Protein AF-A0A2N5V8A1-F1 (afdb_monomer_lite)

Structure (mmCIF, N/CA/C/O backbone):
data_AF-A0A2N5V8A1-F1
#
_entry.id   AF-A0A2N5V8A1-F1
#
loop_
_atom_site.group_PDB
_atom_site.id
_atom_site.type_symbol
_atom_site.label_atom_id
_atom_site.label_alt_id
_atom_site.label_comp_id
_atom_site.label_asym_id
_atom_site.label_entity_id
_atom_site.label_seq_id
_atom_site.pdbx_PDB_ins_code
_atom_site.Cartn_x
_atom_site.Cartn_y
_atom_site.Cartn_z
_atom_site.occupancy
_atom_site.B_iso_or_equiv
_atom_site.auth_seq_id
_atom_site.auth_comp_id
_atom_site.auth_asym_id
_atom_site.auth_atom_id
_atom_site.pdbx_PDB_model_num
ATOM 1 N N . MET A 1 1 ? -24.717 17.009 18.790 1.00 31.89 1 MET A N 1
ATOM 2 C CA . MET A 1 1 ? -24.182 15.742 18.245 1.00 31.89 1 MET A CA 1
ATOM 3 C C . MET A 1 1 ? -24.321 15.805 16.737 1.00 31.89 1 MET A C 1
ATOM 5 O O . MET A 1 1 ? -25.441 15.761 16.254 1.00 31.89 1 MET A O 1
ATOM 9 N N . VAL A 1 2 ? -23.224 16.014 16.009 1.00 33.75 2 VAL A N 1
ATOM 10 C CA . VAL A 1 2 ? -23.243 16.009 14.539 1.00 33.75 2 VAL A CA 1
ATOM 11 C C . VAL A 1 2 ? -22.973 14.576 14.100 1.00 33.75 2 VAL A C 1
ATOM 13 O O . VAL A 1 2 ? -21.912 14.030 14.394 1.00 33.75 2 VAL A O 1
ATOM 16 N N . GLN A 1 3 ? -23.968 13.950 13.477 1.00 38.53 3 GLN A N 1
ATOM 17 C CA . GLN A 1 3 ? -23.798 12.688 12.768 1.00 38.53 3 GLN A CA 1
ATOM 18 C C . GLN A 1 3 ? -22.870 12.963 11.580 1.00 38.53 3 GLN A C 1
ATOM 20 O O . GLN A 1 3 ? -23.255 13.681 10.660 1.00 38.53 3 GLN A O 1
ATOM 25 N N . SER A 1 4 ? -21.630 12.469 11.622 1.00 44.25 4 SER A N 1
ATOM 26 C CA . SER A 1 4 ? -20.744 12.544 10.459 1.00 44.25 4 SER A CA 1
ATOM 27 C C . SER A 1 4 ? -21.313 11.656 9.362 1.00 44.25 4 SER A C 1
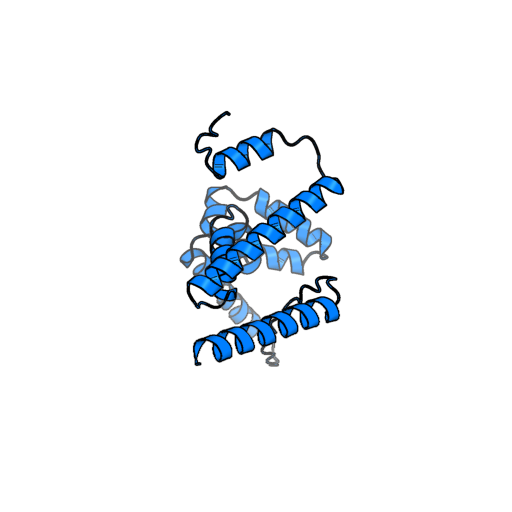ATOM 29 O O . SER A 1 4 ? -21.260 10.433 9.463 1.00 44.25 4 SER A O 1
ATOM 31 N N . GLN A 1 5 ? -21.868 12.306 8.343 1.00 51.78 5 GLN A N 1
ATOM 32 C CA . GLN A 1 5 ? -22.198 11.721 7.051 1.00 51.78 5 GLN A CA 1
ATOM 33 C C . GLN A 1 5 ? -21.007 10.960 6.459 1.00 51.78 5 GLN A C 1
ATOM 35 O O . GLN A 1 5 ? -19.846 11.307 6.689 1.00 51.78 5 GLN A O 1
ATOM 40 N N . ASP A 1 6 ? -21.352 9.932 5.689 1.00 64.75 6 ASP A N 1
ATOM 41 C CA . ASP A 1 6 ? -20.516 8.986 4.956 1.00 64.75 6 ASP A CA 1
ATOM 42 C C . ASP A 1 6 ? -19.526 9.651 3.978 1.00 64.75 6 ASP A C 1
ATOM 44 O O . ASP A 1 6 ? -19.660 9.542 2.761 1.00 64.75 6 ASP A O 1
ATOM 48 N N . ILE A 1 7 ? -18.504 10.345 4.485 1.00 78.19 7 ILE A N 1
ATOM 49 C CA . ILE A 1 7 ? -17.386 10.797 3.649 1.00 78.19 7 ILE A CA 1
ATOM 50 C C . ILE A 1 7 ? -16.585 9.558 3.248 1.00 78.19 7 ILE A C 1
ATOM 52 O O . ILE A 1 7 ? -16.100 8.801 4.098 1.00 78.19 7 ILE A O 1
ATOM 56 N N . SER A 1 8 ? -16.427 9.348 1.944 1.00 85.06 8 SER A N 1
ATOM 57 C CA . SER A 1 8 ? -15.689 8.199 1.432 1.00 85.06 8 SER A CA 1
ATOM 58 C C . SER A 1 8 ? -14.205 8.276 1.813 1.00 85.06 8 SER A C 1
ATOM 60 O O . SER A 1 8 ? -13.612 9.349 1.953 1.00 85.06 8 SER A O 1
ATOM 62 N N . LEU A 1 9 ? -13.544 7.118 1.918 1.00 76.88 9 LEU A N 1
ATOM 63 C CA . LEU A 1 9 ? -12.103 7.055 2.200 1.00 76.88 9 LEU A CA 1
ATOM 64 C C . LEU A 1 9 ? -11.270 7.853 1.169 1.00 76.88 9 LEU A C 1
ATOM 66 O O . LEU A 1 9 ? -10.217 8.396 1.501 1.00 76.88 9 LEU A O 1
ATOM 70 N N . ALA A 1 10 ? -11.742 7.931 -0.079 1.00 73.31 10 ALA A N 1
ATOM 71 C CA . ALA A 1 10 ? -11.090 8.678 -1.152 1.00 73.31 10 ALA A CA 1
ATOM 72 C C . ALA A 1 10 ? -11.202 10.202 -0.962 1.00 73.31 10 ALA A C 1
ATOM 74 O O . ALA A 1 10 ? -10.231 10.931 -1.182 1.00 73.31 10 ALA A O 1
ATOM 75 N N . GLU A 1 11 ? -12.359 10.688 -0.514 1.00 79.56 11 GLU A N 1
ATOM 76 C CA . GLU A 1 11 ? -12.563 12.102 -0.186 1.00 79.56 11 GLU A CA 1
ATOM 77 C C . GLU A 1 11 ? -11.753 12.502 1.047 1.00 79.56 11 GLU A C 1
ATOM 79 O O . GLU A 1 11 ? -11.051 13.513 1.004 1.00 79.56 11 GLU A O 1
ATOM 84 N N . LEU A 1 12 ? -11.738 11.668 2.096 1.00 82.88 12 LEU A N 1
ATOM 85 C CA . LEU A 1 12 ? -10.887 11.886 3.272 1.00 82.88 12 LEU A CA 1
ATOM 86 C C . LEU A 1 12 ? -9.407 11.989 2.887 1.00 82.88 12 LEU A C 1
ATOM 88 O O . LEU A 1 12 ? -8.711 12.891 3.350 1.00 82.88 12 LEU A O 1
ATOM 92 N N . HIS A 1 13 ? -8.930 11.107 2.004 1.00 81.12 13 HIS A N 1
ATOM 93 C CA . HIS A 1 13 ? -7.557 11.155 1.502 1.00 81.12 13 HIS A CA 1
ATOM 94 C C . HIS A 1 13 ? -7.257 12.469 0.760 1.00 81.12 13 HIS A C 1
ATOM 96 O O . HIS A 1 13 ? -6.203 13.079 0.961 1.00 81.12 13 HIS A O 1
ATOM 102 N N . THR A 1 14 ? -8.182 12.919 -0.091 1.00 80.31 14 THR A N 1
ATOM 103 C CA . THR A 1 14 ? -8.028 14.149 -0.883 1.00 80.31 14 THR A CA 1
ATOM 104 C C . THR A 1 14 ? -7.999 15.383 0.018 1.00 80.31 14 THR A C 1
ATOM 106 O O . THR A 1 14 ? -7.093 16.208 -0.095 1.00 80.31 14 THR A O 1
ATOM 109 N N . ILE A 1 15 ? -8.931 15.475 0.972 1.00 86.94 15 ILE A N 1
ATOM 110 C CA . ILE A 1 15 ? -8.989 16.565 1.953 1.00 86.94 15 ILE A CA 1
ATOM 111 C C . ILE A 1 15 ? -7.714 16.582 2.800 1.00 86.94 15 ILE A C 1
ATOM 113 O O . ILE A 1 15 ? -7.083 17.630 2.927 1.00 86.94 15 ILE A O 1
ATOM 117 N N . ALA A 1 16 ? -7.288 15.434 3.336 1.00 82.88 16 ALA A N 1
ATOM 118 C CA . ALA A 1 16 ? -6.083 15.340 4.160 1.00 82.88 16 ALA A CA 1
ATOM 119 C C . ALA A 1 16 ? -4.822 15.783 3.401 1.00 82.88 16 ALA A C 1
ATOM 121 O O . ALA A 1 16 ? -3.996 16.508 3.950 1.00 82.88 16 ALA A O 1
ATOM 122 N N . THR A 1 17 ? -4.695 15.404 2.126 1.00 81.69 17 THR A N 1
ATOM 123 C CA . THR A 1 17 ? -3.550 15.793 1.288 1.00 81.69 17 THR A CA 1
ATOM 124 C C . THR A 1 17 ? -3.539 17.298 1.024 1.00 81.69 17 THR A C 1
ATOM 126 O O . THR A 1 17 ? -2.507 17.943 1.189 1.00 81.69 17 THR A O 1
ATOM 129 N N . ASN A 1 18 ? -4.690 17.873 0.672 1.00 84.19 18 ASN A N 1
ATOM 130 C CA . ASN A 1 18 ? -4.803 19.296 0.339 1.00 84.19 18 ASN A CA 1
ATOM 131 C C . ASN A 1 18 ? -4.688 20.212 1.569 1.00 84.19 18 ASN A C 1
ATOM 133 O O . ASN A 1 18 ? -4.334 21.381 1.441 1.00 84.19 18 ASN A O 1
ATOM 137 N N . THR A 1 19 ? -4.984 19.695 2.763 1.00 87.69 19 THR A N 1
ATOM 138 C CA . THR A 1 19 ? -4.910 20.448 4.025 1.00 87.69 19 THR A CA 1
ATOM 139 C C . THR A 1 19 ? -3.586 20.261 4.770 1.00 87.69 19 THR A C 1
ATOM 141 O O . THR A 1 19 ? -3.344 20.952 5.764 1.00 87.69 19 THR A O 1
ATOM 144 N N . ALA A 1 20 ? -2.712 19.360 4.311 1.00 83.31 20 ALA A N 1
ATOM 145 C CA . ALA A 1 20 ? -1.443 19.066 4.962 1.00 83.31 20 ALA A CA 1
ATOM 146 C C . ALA A 1 20 ? -0.508 20.292 4.963 1.00 83.31 20 ALA A C 1
ATOM 148 O O . ALA A 1 20 ? -0.060 20.761 3.922 1.00 83.31 20 ALA A O 1
ATOM 149 N N . LYS A 1 21 ? -0.175 20.794 6.160 1.00 84.94 21 LYS A N 1
ATOM 150 C CA . LYS A 1 21 ? 0.740 21.942 6.359 1.00 84.94 21 LYS A CA 1
ATOM 151 C C . LYS A 1 21 ? 2.134 21.547 6.855 1.00 84.94 21 LYS A C 1
ATOM 153 O O . LYS A 1 21 ? 3.034 22.378 6.885 1.00 84.94 21 LYS A O 1
ATOM 158 N N . ARG A 1 22 ? 2.310 20.304 7.312 1.00 79.00 22 ARG A N 1
ATOM 159 C CA . ARG A 1 22 ? 3.554 19.802 7.919 1.00 79.00 22 ARG A CA 1
ATOM 160 C C . ARG A 1 22 ? 4.132 18.681 7.062 1.00 79.00 22 ARG A C 1
ATOM 162 O O . ARG A 1 22 ? 3.388 17.827 6.596 1.00 79.00 22 ARG A O 1
ATOM 169 N N . LEU A 1 23 ? 5.457 18.661 6.920 1.00 78.69 23 LEU A N 1
ATOM 170 C CA . LEU A 1 23 ? 6.184 17.603 6.203 1.00 78.69 23 LEU A CA 1
ATOM 171 C C . LEU A 1 23 ? 6.482 16.377 7.080 1.00 78.69 23 LEU A C 1
ATOM 173 O O . LEU A 1 23 ? 6.883 15.335 6.568 1.00 78.69 23 LEU A O 1
ATOM 177 N N . CYS A 1 24 ? 6.313 16.488 8.401 1.00 81.44 24 CYS A N 1
ATOM 178 C CA . CYS A 1 24 ? 6.601 15.414 9.343 1.00 81.44 24 CYS A CA 1
ATOM 179 C C . CYS A 1 24 ? 5.588 15.353 10.495 1.00 81.44 24 CYS A C 1
ATOM 181 O O . CYS A 1 24 ? 4.944 16.343 10.852 1.00 81.44 24 CYS A O 1
ATOM 183 N N . MET A 1 25 ? 5.463 14.161 11.081 1.00 91.50 25 MET A N 1
ATOM 184 C CA . MET A 1 25 ? 4.631 13.909 12.259 1.00 91.50 25 MET A CA 1
ATOM 185 C C . MET A 1 25 ? 5.379 14.289 13.540 1.00 91.50 25 MET A C 1
ATOM 187 O O . MET A 1 25 ? 6.550 13.928 13.706 1.00 91.50 25 MET A O 1
ATOM 191 N N . THR A 1 26 ? 4.686 14.954 14.467 1.00 92.25 26 THR A N 1
ATOM 192 C CA . THR A 1 26 ? 5.180 15.158 15.838 1.00 92.25 26 THR A CA 1
ATOM 193 C C . THR A 1 26 ? 5.148 13.847 16.625 1.00 92.25 26 THR A C 1
ATOM 195 O O . THR A 1 26 ? 4.585 12.851 16.167 1.00 92.25 26 THR A O 1
ATOM 198 N N . LYS A 1 27 ? 5.759 13.830 17.815 1.00 93.62 27 LYS A N 1
ATOM 199 C CA . LYS A 1 27 ? 5.728 12.664 18.706 1.00 93.62 27 LYS A CA 1
ATOM 200 C C . LYS A 1 27 ? 4.288 12.248 19.031 1.00 93.62 27 LYS A C 1
ATOM 202 O O . LYS A 1 27 ? 3.926 11.113 18.752 1.00 93.62 27 LYS A O 1
ATOM 207 N N . ASP A 1 28 ? 3.458 13.192 19.461 1.00 93.88 28 ASP A N 1
ATOM 208 C CA . ASP A 1 28 ? 2.055 12.933 19.814 1.00 93.88 28 ASP A CA 1
ATOM 209 C C . ASP A 1 28 ? 1.243 12.402 18.621 1.00 93.88 28 ASP A C 1
ATOM 211 O O . ASP A 1 28 ? 0.413 11.510 18.765 1.00 93.88 28 ASP A O 1
ATOM 215 N N . MET A 1 29 ? 1.522 12.889 17.402 1.00 92.56 29 MET A N 1
ATOM 216 C CA . MET A 1 29 ? 0.891 12.364 16.183 1.00 92.56 29 MET A CA 1
ATOM 217 C C . MET A 1 29 ? 1.276 10.905 15.919 1.00 92.56 29 MET A C 1
ATOM 219 O O . MET A 1 29 ? 0.452 10.136 15.426 1.00 92.56 29 MET A O 1
ATOM 223 N N . LYS A 1 30 ? 2.527 10.522 16.207 1.00 92.75 30 LYS A N 1
ATOM 224 C CA . LYS A 1 30 ? 2.989 9.134 16.065 1.00 92.75 30 LYS A CA 1
ATOM 225 C C . LYS A 1 30 ? 2.351 8.237 17.119 1.00 92.75 30 LYS A C 1
ATOM 227 O O . LYS A 1 30 ? 1.870 7.174 16.765 1.00 92.75 30 LYS A O 1
ATOM 232 N N . GLU A 1 31 ? 2.271 8.696 18.364 1.00 95.31 31 GLU A N 1
ATOM 233 C CA . GLU A 1 31 ? 1.595 7.959 19.439 1.00 95.31 31 GLU A CA 1
ATOM 234 C C . GLU A 1 31 ? 0.107 7.745 19.121 1.00 95.31 31 GLU A C 1
ATOM 236 O O . GLU A 1 31 ? -0.396 6.629 19.246 1.00 95.31 31 GLU A O 1
ATOM 241 N N . GLY A 1 32 ? -0.577 8.768 18.596 1.00 94.19 32 GLY A N 1
ATOM 242 C CA . GLY A 1 32 ? -1.953 8.627 18.114 1.00 94.19 32 GLY A CA 1
ATOM 243 C C . GLY A 1 32 ? -2.087 7.630 16.955 1.00 94.19 32 GLY A C 1
ATOM 244 O O . GLY A 1 32 ? -3.045 6.858 16.906 1.00 94.19 32 GLY A O 1
ATOM 245 N N . LEU A 1 33 ? -1.117 7.592 16.034 1.00 93.19 33 LEU A N 1
ATOM 246 C CA . LEU A 1 33 ? -1.086 6.593 14.961 1.00 93.19 33 LEU A CA 1
ATOM 247 C C . LEU A 1 33 ? -0.853 5.173 15.501 1.00 93.19 33 LEU A C 1
ATOM 249 O O . LEU A 1 33 ? -1.509 4.236 15.042 1.00 93.19 33 LEU A O 1
ATOM 253 N N . ASP A 1 34 ? 0.039 5.011 16.475 1.00 94.19 34 ASP A N 1
ATOM 254 C CA . ASP A 1 34 ? 0.318 3.723 17.110 1.00 94.19 34 ASP A CA 1
ATOM 255 C C . ASP A 1 34 ? -0.922 3.190 17.844 1.00 94.19 34 ASP A C 1
ATOM 257 O O . ASP A 1 34 ? -1.246 2.004 17.732 1.00 94.19 34 ASP A O 1
ATOM 261 N N . GLU A 1 35 ? -1.682 4.059 18.518 1.00 95.88 35 GLU A N 1
ATOM 262 C CA . GLU A 1 35 ? -2.949 3.685 19.155 1.00 95.88 35 GLU A CA 1
ATOM 263 C C . GLU A 1 35 ? -4.000 3.237 18.124 1.00 95.88 35 GLU A C 1
ATOM 265 O O . GLU A 1 35 ? -4.675 2.217 18.312 1.00 95.88 35 GLU A O 1
ATOM 270 N N . LEU A 1 36 ? -4.127 3.959 17.004 1.00 95.25 36 LEU A N 1
ATOM 271 C CA . LEU A 1 36 ? -5.014 3.567 15.904 1.00 95.25 36 LEU A CA 1
ATOM 272 C C . LEU A 1 36 ? -4.620 2.204 15.327 1.00 95.25 36 LEU A C 1
ATOM 274 O O . LEU A 1 36 ? -5.485 1.353 15.095 1.00 95.25 36 LEU A O 1
ATOM 278 N N . TYR A 1 37 ? -3.322 1.972 15.135 1.00 93.50 37 TYR A N 1
ATOM 279 C CA . TYR A 1 37 ? -2.812 0.701 14.637 1.00 93.50 37 TYR A CA 1
ATOM 280 C C . TYR A 1 37 ? -3.068 -0.443 15.627 1.00 93.50 37 TYR A C 1
ATOM 282 O O . TYR A 1 37 ? -3.522 -1.515 15.221 1.00 93.50 37 TYR A O 1
ATOM 290 N N . TYR A 1 38 ? -2.879 -0.206 16.926 1.00 94.88 38 TYR A N 1
ATOM 291 C CA . TYR A 1 38 ? -3.206 -1.170 17.974 1.00 94.88 38 TYR A CA 1
ATOM 292 C C . TYR A 1 38 ? -4.697 -1.542 17.968 1.00 94.88 38 TYR A C 1
ATOM 294 O O . TYR A 1 38 ? -5.039 -2.727 17.981 1.00 94.88 38 TYR A O 1
ATOM 302 N N . LYS A 1 39 ? -5.601 -0.555 17.877 1.00 96.12 39 LYS A N 1
ATOM 303 C CA . LYS A 1 39 ? -7.055 -0.797 17.784 1.00 96.12 39 LYS A CA 1
ATOM 304 C C . LYS A 1 39 ? -7.414 -1.609 16.542 1.00 96.12 39 LYS A C 1
ATOM 306 O O . LYS A 1 39 ? -8.194 -2.558 16.637 1.00 96.12 39 LYS A O 1
ATOM 311 N N . PHE A 1 40 ? -6.818 -1.284 15.395 1.00 92.62 40 PHE A N 1
ATOM 312 C CA . PHE A 1 40 ? -6.985 -2.057 14.166 1.00 92.62 40 PHE A CA 1
ATOM 313 C C . PHE A 1 40 ? -6.542 -3.516 14.350 1.00 92.62 40 PHE A C 1
ATOM 315 O O . PHE A 1 40 ? -7.303 -4.431 14.034 1.00 92.62 40 PHE A O 1
ATOM 322 N N . GLN A 1 41 ? -5.353 -3.746 14.917 1.00 93.38 41 GLN A N 1
ATOM 323 C CA . GLN A 1 41 ? -4.861 -5.096 15.193 1.00 93.38 41 GLN A CA 1
ATOM 324 C C . GLN A 1 41 ? -5.773 -5.843 16.169 1.00 93.38 41 GLN A C 1
ATOM 326 O O . GLN A 1 41 ? -6.097 -7.002 15.917 1.00 93.38 41 GLN A O 1
ATOM 331 N N . SER A 1 42 ? -6.228 -5.198 17.243 1.00 95.38 42 SER A N 1
ATOM 332 C CA . SER A 1 42 ? -7.158 -5.795 18.207 1.00 95.38 42 SER A CA 1
ATOM 333 C C . SER A 1 42 ? -8.455 -6.244 17.527 1.00 95.38 42 SER A C 1
ATOM 335 O O . SER A 1 42 ? -8.877 -7.389 17.688 1.00 95.38 42 SER A O 1
ATOM 337 N N . ASN A 1 43 ? -9.048 -5.385 16.694 1.00 96.19 43 ASN A N 1
ATOM 338 C CA . ASN A 1 43 ? -10.272 -5.706 15.961 1.00 96.19 43 ASN A CA 1
ATOM 339 C C . ASN A 1 43 ? -10.065 -6.833 14.942 1.00 96.19 43 ASN A C 1
ATOM 341 O O . ASN A 1 43 ? -10.919 -7.711 14.826 1.00 96.19 43 ASN A O 1
ATOM 345 N N . LEU A 1 44 ? -8.918 -6.862 14.258 1.00 95.12 44 LEU A N 1
ATOM 346 C CA . LEU A 1 44 ? -8.558 -7.951 13.351 1.00 95.12 44 LEU A CA 1
ATOM 347 C C . LEU A 1 44 ? -8.468 -9.292 14.095 1.00 95.12 44 LEU A C 1
ATOM 349 O O . LEU A 1 44 ? -9.005 -10.285 13.613 1.00 95.12 44 LEU A O 1
ATOM 353 N N . HIS A 1 45 ? -7.848 -9.332 15.279 1.00 94.75 45 HIS A N 1
ATOM 354 C CA . HIS A 1 45 ? -7.758 -10.564 16.071 1.00 94.75 45 HIS A CA 1
ATOM 355 C C . HIS A 1 45 ? -9.118 -10.995 16.628 1.00 94.75 45 HIS A C 1
ATOM 357 O O . HIS A 1 45 ? -9.435 -12.179 16.586 1.00 94.75 45 HIS A O 1
ATOM 363 N N . LYS A 1 46 ? -9.966 -10.056 17.071 1.00 97.00 46 LYS A N 1
ATOM 364 C CA . LYS A 1 46 ? -11.355 -10.366 17.459 1.00 97.00 46 LYS A CA 1
ATOM 365 C C . LYS A 1 46 ? -12.135 -10.990 16.300 1.00 97.00 46 LYS A C 1
ATOM 367 O O . LYS A 1 46 ? -12.860 -11.958 16.503 1.00 97.00 46 LYS A O 1
ATOM 372 N N . LEU A 1 47 ? -11.961 -10.467 15.085 1.00 96.31 47 LEU A N 1
ATOM 373 C CA . LEU A 1 47 ? -12.589 -11.011 13.881 1.00 96.31 47 LEU A CA 1
ATOM 374 C C . LEU A 1 47 ? -12.044 -12.402 13.523 1.00 96.31 47 LEU A C 1
ATOM 376 O O . LEU A 1 47 ? -12.817 -13.285 13.159 1.00 96.31 47 LEU A O 1
ATOM 380 N N . ALA A 1 48 ? -10.734 -12.609 13.661 1.00 96.06 48 ALA A N 1
ATOM 381 C CA . ALA A 1 48 ? -10.084 -13.901 13.457 1.00 96.06 48 ALA A CA 1
ATOM 382 C C . ALA A 1 48 ? -10.614 -14.967 14.430 1.00 96.06 48 ALA A C 1
ATOM 384 O O . ALA A 1 48 ? -11.005 -16.047 13.993 1.00 96.06 48 ALA A O 1
ATOM 385 N N . ILE A 1 49 ? -10.717 -14.626 15.721 1.00 94.88 49 ILE A N 1
ATOM 386 C CA . ILE A 1 49 ? -11.293 -15.488 16.765 1.00 94.88 49 ILE A CA 1
ATOM 387 C C . ILE A 1 49 ? -12.751 -15.814 16.439 1.00 94.88 49 ILE A C 1
ATOM 389 O O . ILE A 1 49 ? -13.117 -16.984 16.407 1.00 94.88 49 ILE A O 1
ATOM 393 N N . LYS A 1 50 ? -13.566 -14.794 16.132 1.00 97.38 50 LYS A N 1
ATOM 394 C CA . LYS A 1 50 ? -14.997 -14.960 15.827 1.00 97.38 50 LYS A CA 1
ATOM 395 C C . LYS A 1 50 ? -15.252 -15.947 14.685 1.00 97.38 50 LYS A C 1
ATOM 397 O O . LYS A 1 50 ? -16.250 -16.654 14.717 1.00 97.38 50 LYS A O 1
ATOM 402 N N . ASN A 1 51 ? -14.386 -15.962 13.675 1.00 96.62 51 ASN A N 1
ATOM 403 C CA . ASN A 1 51 ? -14.555 -16.807 12.494 1.00 96.62 51 ASN A CA 1
ATOM 404 C C . ASN A 1 51 ? -13.675 -18.067 12.520 1.00 96.62 51 ASN A C 1
ATOM 406 O O . ASN A 1 51 ? -13.647 -18.785 11.528 1.00 96.62 51 ASN A O 1
ATOM 410 N N . CYS A 1 52 ? -12.930 -18.321 13.603 1.00 94.31 52 CYS A N 1
ATOM 411 C CA . CYS A 1 52 ? -11.974 -19.430 13.711 1.00 94.31 52 CYS A CA 1
ATOM 412 C C . CYS A 1 52 ? -10.963 -19.499 12.544 1.00 94.31 52 CYS A C 1
ATOM 414 O O . CYS A 1 52 ? -10.540 -20.577 12.132 1.00 94.31 52 CYS A O 1
ATOM 416 N N . VAL A 1 53 ? -10.556 -18.344 12.007 1.00 95.75 53 VAL A N 1
ATOM 417 C CA . VAL A 1 53 ? -9.608 -18.236 10.885 1.00 95.75 53 VAL A CA 1
ATOM 418 C C . VAL A 1 53 ? -8.319 -17.588 11.372 1.00 95.75 53 VAL A C 1
ATOM 420 O O . VAL A 1 53 ? -8.350 -16.588 12.086 1.00 95.75 53 VAL A O 1
ATOM 423 N N . GLY A 1 54 ? -7.170 -18.117 10.946 1.00 91.06 54 GLY A N 1
ATOM 424 C CA . GLY A 1 54 ? -5.866 -17.564 11.308 1.00 91.06 54 GLY A CA 1
ATOM 425 C C . GLY A 1 54 ? -5.727 -16.075 10.933 1.00 91.06 54 GLY A C 1
ATOM 426 O O . GLY A 1 54 ? -6.046 -15.690 9.804 1.00 91.06 54 GLY A O 1
ATOM 427 N N . PRO A 1 55 ? -5.192 -15.211 11.821 1.00 92.19 55 PRO A N 1
ATOM 428 C CA . PRO A 1 55 ? -5.104 -13.766 11.577 1.00 92.19 55 PRO A CA 1
ATOM 429 C C . PRO A 1 55 ? -4.225 -13.404 10.367 1.00 92.19 55 PRO A C 1
ATOM 431 O O . PRO A 1 55 ? -4.400 -12.342 9.767 1.00 92.19 55 PRO A O 1
ATOM 434 N N . HIS A 1 56 ? -3.308 -14.291 9.968 1.00 90.44 56 HIS A N 1
ATOM 435 C CA . HIS A 1 56 ? -2.443 -14.103 8.804 1.00 90.44 56 HIS A CA 1
ATOM 436 C C . HIS A 1 56 ? -3.222 -14.029 7.478 1.00 90.44 56 HIS A C 1
ATOM 438 O O . HIS A 1 56 ? -2.792 -13.307 6.580 1.00 90.44 56 HIS A O 1
ATOM 444 N N . PHE A 1 57 ? -4.391 -14.673 7.361 1.00 91.81 57 PHE A N 1
ATOM 445 C CA . PHE A 1 57 ? -5.238 -14.569 6.165 1.00 91.81 57 PHE A CA 1
ATOM 446 C C . PHE A 1 57 ? -5.853 -13.173 6.007 1.00 91.81 57 PHE A C 1
ATOM 448 O O . PHE A 1 57 ? -5.804 -12.589 4.926 1.00 91.81 57 PHE A O 1
ATOM 455 N N . TYR A 1 58 ? -6.346 -12.577 7.097 1.00 90.62 58 TYR A N 1
ATOM 456 C CA . TYR A 1 58 ? -6.845 -11.197 7.086 1.00 90.62 58 TYR A CA 1
ATOM 457 C C . TYR A 1 58 ? -5.730 -10.202 6.761 1.00 90.62 58 TYR A C 1
ATOM 459 O O . TYR A 1 58 ? -5.924 -9.271 5.981 1.00 90.62 58 TYR A O 1
ATOM 467 N N . GLN A 1 59 ? -4.537 -10.409 7.327 1.00 88.50 59 GLN A N 1
ATOM 468 C CA . GLN A 1 59 ? -3.376 -9.568 7.034 1.00 88.50 59 GLN A CA 1
ATOM 469 C C . GLN A 1 59 ? -2.955 -9.666 5.564 1.00 88.50 59 GLN A C 1
ATOM 471 O O . GLN A 1 59 ? -2.634 -8.641 4.961 1.00 88.50 59 GLN A O 1
ATOM 476 N N . ALA A 1 60 ? -2.975 -10.869 4.980 1.00 86.56 60 ALA A N 1
ATOM 477 C CA . ALA A 1 60 ? -2.713 -11.073 3.560 1.00 86.56 60 ALA A CA 1
ATOM 478 C C . ALA A 1 60 ? -3.744 -10.334 2.698 1.00 86.56 60 ALA A C 1
ATOM 480 O O . ALA A 1 60 ? -3.353 -9.561 1.827 1.00 86.56 60 ALA A O 1
ATOM 481 N N . HIS A 1 61 ? -5.035 -10.462 3.014 1.00 85.62 61 HIS A N 1
ATOM 482 C CA . HIS A 1 61 ? -6.105 -9.769 2.297 1.00 85.62 61 HIS A CA 1
ATOM 483 C C . HIS A 1 61 ? -5.975 -8.238 2.375 1.00 85.62 61 HIS A C 1
ATOM 485 O O . HIS A 1 61 ? -6.086 -7.548 1.365 1.00 85.62 61 HIS A O 1
ATOM 491 N N . VAL A 1 62 ? -5.664 -7.680 3.550 1.00 84.62 62 VAL A N 1
ATOM 492 C CA . VAL A 1 62 ? -5.438 -6.231 3.716 1.00 84.62 62 VAL A CA 1
ATOM 493 C C . VAL A 1 62 ? -4.211 -5.766 2.923 1.00 84.62 62 VAL A C 1
ATOM 495 O O . VAL A 1 62 ? -4.244 -4.713 2.278 1.00 84.62 62 VAL A O 1
ATOM 498 N N . ARG A 1 63 ? -3.122 -6.544 2.924 1.00 73.81 63 ARG A N 1
ATOM 499 C CA . ARG A 1 63 ? -1.927 -6.259 2.110 1.00 73.81 63 ARG A CA 1
ATOM 500 C C . ARG A 1 63 ? -2.234 -6.313 0.617 1.00 73.81 63 ARG A C 1
ATOM 502 O O . ARG A 1 63 ? -1.805 -5.435 -0.122 1.00 73.81 63 ARG A O 1
ATOM 509 N N . GLU A 1 64 ? -3.002 -7.296 0.176 1.00 69.69 64 GLU A N 1
ATOM 510 C CA . GLU A 1 64 ? -3.408 -7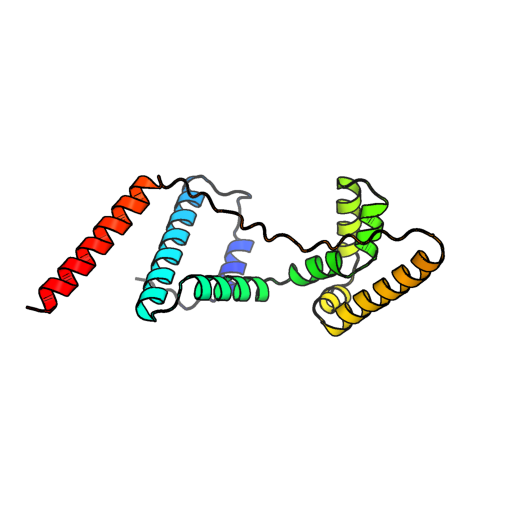.429 -1.218 1.00 69.69 64 GLU A CA 1
ATOM 511 C C . GLU A 1 64 ? -4.335 -6.285 -1.646 1.00 69.69 64 GLU A C 1
ATOM 513 O O . GLU A 1 64 ? -4.121 -5.671 -2.693 1.00 69.69 64 GLU A O 1
ATOM 518 N N . ALA A 1 65 ? -5.311 -5.922 -0.812 1.00 63.25 65 ALA A N 1
ATOM 519 C CA . ALA A 1 65 ? -6.214 -4.803 -1.059 1.00 63.25 65 ALA A CA 1
ATOM 520 C C . ALA A 1 65 ? -5.458 -3.466 -1.132 1.00 63.25 65 ALA A C 1
ATOM 522 O O . ALA A 1 65 ? -5.697 -2.664 -2.039 1.00 63.25 65 ALA A O 1
ATOM 523 N N . THR A 1 66 ? -4.500 -3.230 -0.229 1.00 60.12 66 THR A N 1
ATOM 524 C CA . THR A 1 66 ? -3.645 -2.027 -0.256 1.00 60.12 66 THR A CA 1
ATOM 525 C C . THR A 1 66 ? -2.686 -2.029 -1.447 1.00 60.12 66 THR A C 1
ATOM 527 O O . THR A 1 66 ? -2.514 -0.998 -2.099 1.00 60.12 66 THR A O 1
ATOM 530 N N . GLN A 1 67 ? -2.126 -3.183 -1.813 1.00 56.16 67 GLN A N 1
ATOM 531 C CA . GLN A 1 67 ? -1.304 -3.333 -3.013 1.00 56.16 67 GLN A CA 1
ATOM 532 C C . GLN A 1 67 ? -2.122 -3.086 -4.286 1.00 56.16 67 GLN A C 1
ATOM 534 O O . GLN A 1 67 ? -1.614 -2.486 -5.231 1.00 56.16 67 GLN A O 1
ATOM 539 N N . THR A 1 68 ? -3.386 -3.500 -4.314 1.00 51.00 68 THR A N 1
ATOM 540 C CA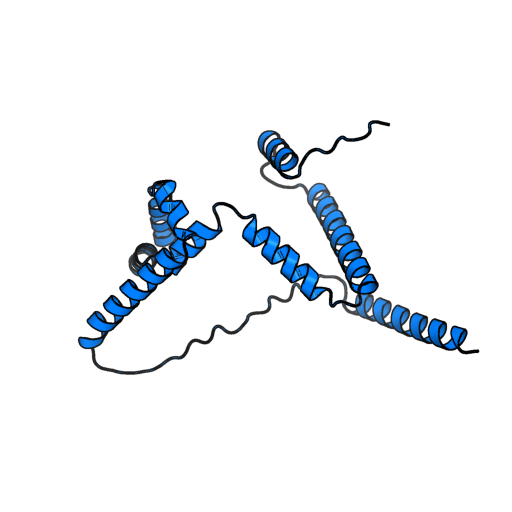 . THR A 1 68 ? -4.289 -3.342 -5.461 1.00 51.00 68 THR A CA 1
ATOM 541 C C . THR A 1 68 ? -4.822 -1.918 -5.599 1.00 51.00 68 THR A C 1
ATOM 543 O O . THR A 1 68 ? -4.923 -1.431 -6.724 1.00 51.00 68 THR A O 1
ATOM 546 N N . ARG A 1 69 ? -5.035 -1.206 -4.484 1.00 50.28 69 ARG A N 1
ATOM 547 C CA . ARG A 1 69 ? -5.399 0.225 -4.452 1.00 50.28 69 ARG A CA 1
ATOM 548 C C . ARG A 1 69 ? -4.218 1.181 -4.687 1.00 50.28 69 ARG A C 1
ATOM 550 O O . ARG A 1 69 ? -4.439 2.360 -4.949 1.00 50.28 69 ARG A O 1
ATOM 557 N N . GLY A 1 70 ? -2.976 0.694 -4.645 1.00 42.91 70 GLY A N 1
ATOM 558 C CA . GLY A 1 70 ? -1.763 1.469 -4.923 1.00 42.91 70 GLY A CA 1
ATOM 559 C C . GLY A 1 70 ? -1.594 1.833 -6.402 1.00 42.91 70 GLY A C 1
ATOM 560 O O . GLY A 1 70 ? -0.796 1.222 -7.121 1.00 42.91 70 GLY A O 1
ATOM 561 N N . GLY A 1 71 ? -2.326 2.854 -6.852 1.00 55.53 71 GLY A N 1
ATOM 562 C CA . GLY A 1 71 ? -2.067 3.569 -8.101 1.00 55.53 71 GLY A CA 1
ATOM 563 C C . GLY A 1 71 ? -0.617 4.069 -8.174 1.00 55.53 71 GLY A C 1
ATOM 564 O O . GLY A 1 71 ? 0.004 4.397 -7.166 1.00 55.53 71 GLY A O 1
ATOM 565 N N . THR A 1 72 ? -0.053 4.069 -9.384 1.00 49.56 72 THR A N 1
ATOM 566 C CA . THR A 1 72 ? 1.301 4.565 -9.734 1.00 49.56 72 THR A CA 1
ATOM 567 C C . THR A 1 72 ? 2.483 3.700 -9.256 1.00 49.56 72 THR A C 1
ATOM 569 O O . THR A 1 72 ? 3.459 3.541 -9.989 1.00 49.56 72 THR A O 1
ATOM 572 N N . GLY A 1 73 ? 2.393 3.048 -8.090 1.00 59.06 73 GLY A N 1
ATOM 573 C CA . GLY A 1 73 ? 3.472 2.214 -7.538 1.00 59.06 73 GLY A CA 1
ATOM 574 C C . GLY A 1 73 ? 3.682 0.868 -8.249 1.00 59.06 73 GLY A C 1
ATOM 575 O O . GLY A 1 73 ? 4.822 0.426 -8.394 1.00 59.06 73 GLY A O 1
ATOM 576 N N . LYS A 1 74 ? 2.608 0.216 -8.730 1.00 72.12 74 LYS A N 1
ATOM 577 C CA . LYS A 1 74 ? 2.699 -1.060 -9.478 1.00 72.12 74 LYS A CA 1
ATOM 578 C C . LYS A 1 74 ? 3.441 -0.901 -10.806 1.00 72.12 74 LYS A C 1
ATOM 580 O O . LYS A 1 74 ? 4.308 -1.704 -11.124 1.00 72.12 74 LYS A O 1
ATOM 585 N N . THR A 1 75 ? 3.133 0.154 -11.552 1.00 83.81 75 THR A N 1
ATOM 586 C CA . THR A 1 75 ? 3.698 0.391 -12.885 1.00 83.81 75 THR A CA 1
ATOM 587 C C . THR A 1 75 ? 5.178 0.741 -12.818 1.00 83.81 75 THR A C 1
ATOM 589 O O . THR A 1 75 ? 5.955 0.220 -13.605 1.00 83.81 75 THR A O 1
ATOM 592 N N . TRP A 1 76 ? 5.585 1.530 -11.818 1.00 84.12 76 TRP A N 1
ATOM 593 C CA . TRP A 1 76 ? 6.997 1.809 -11.545 1.00 84.12 76 TRP A CA 1
ATOM 594 C C . TRP A 1 76 ? 7.771 0.547 -11.138 1.00 84.12 76 TRP A C 1
ATOM 596 O O . TRP A 1 76 ? 8.843 0.277 -11.672 1.00 84.12 76 TRP A O 1
ATOM 606 N N . LYS A 1 77 ? 7.219 -0.275 -10.232 1.00 85.44 77 LYS A N 1
ATOM 607 C CA . LYS A 1 77 ? 7.855 -1.545 -9.835 1.00 85.44 77 LYS A CA 1
ATOM 608 C C . LYS A 1 77 ? 7.997 -2.508 -11.016 1.00 85.44 77 LYS A C 1
ATOM 610 O O . LYS A 1 77 ? 9.043 -3.133 -11.167 1.00 85.44 77 LYS A O 1
ATOM 615 N N . ASN A 1 78 ? 6.967 -2.611 -11.852 1.00 86.44 78 ASN A N 1
ATOM 616 C CA . ASN A 1 78 ? 6.994 -3.454 -13.042 1.00 86.44 78 ASN A CA 1
ATOM 617 C C . ASN A 1 78 ? 7.977 -2.918 -14.091 1.00 86.44 78 ASN A C 1
ATOM 619 O O . ASN A 1 78 ? 8.730 -3.704 -14.654 1.00 86.44 78 ASN A O 1
ATOM 623 N N . PHE A 1 79 ? 8.052 -1.600 -14.281 1.00 87.75 79 PHE A N 1
ATOM 624 C CA . PHE A 1 79 ? 9.077 -0.959 -15.104 1.00 87.75 79 PHE A CA 1
ATOM 625 C C . PHE A 1 79 ? 10.488 -1.334 -14.643 1.00 87.75 79 PHE A C 1
ATOM 627 O O . PHE A 1 79 ? 11.254 -1.872 -15.431 1.00 87.75 79 PHE A O 1
ATOM 634 N N . LEU A 1 80 ? 10.805 -1.181 -13.355 1.00 85.94 80 LEU A N 1
ATOM 635 C CA . LEU A 1 80 ? 12.119 -1.565 -12.824 1.00 85.94 80 LEU A CA 1
ATOM 636 C C . LEU A 1 80 ? 12.451 -3.055 -13.008 1.00 85.94 80 LEU A C 1
ATOM 638 O O . LEU A 1 80 ? 13.620 -3.416 -13.132 1.00 85.94 80 LEU A O 1
ATOM 642 N N . LYS A 1 81 ? 11.440 -3.929 -12.976 1.00 84.81 81 LYS A N 1
ATOM 643 C CA . LYS A 1 81 ? 11.628 -5.385 -13.012 1.00 84.81 81 LYS A CA 1
ATOM 644 C C . LYS A 1 81 ? 11.730 -5.943 -14.435 1.00 84.81 81 LYS A C 1
ATOM 646 O O . LYS A 1 81 ? 12.584 -6.799 -14.692 1.00 84.81 81 LYS A O 1
ATOM 651 N N . TYR A 1 82 ? 10.853 -5.493 -15.329 1.00 83.31 82 TYR A N 1
ATOM 652 C CA . TYR A 1 82 ? 10.649 -6.091 -16.650 1.00 83.31 82 TYR A CA 1
ATOM 653 C C . TYR A 1 82 ? 11.262 -5.271 -17.787 1.00 83.31 82 TYR A C 1
ATOM 655 O O . TYR A 1 82 ? 11.673 -5.858 -18.784 1.00 83.31 82 TYR A O 1
ATOM 663 N N . ASP A 1 83 ? 11.375 -3.949 -17.643 1.00 85.56 83 ASP A N 1
ATOM 664 C CA . ASP A 1 83 ? 11.997 -3.116 -18.671 1.00 85.56 83 ASP A CA 1
ATOM 665 C C . ASP A 1 83 ? 13.530 -3.296 -18.652 1.00 85.56 83 ASP A C 1
ATOM 667 O O . ASP A 1 83 ? 14.147 -3.258 -17.578 1.00 85.56 83 ASP A O 1
ATOM 671 N N . PRO A 1 84 ? 14.177 -3.508 -19.810 1.00 85.25 84 PRO A N 1
ATOM 672 C CA . PRO A 1 84 ? 15.632 -3.598 -19.884 1.00 85.25 84 PRO A CA 1
ATOM 673 C C . PRO A 1 84 ? 16.342 -2.254 -19.672 1.00 85.25 84 PRO A C 1
ATOM 675 O O . PRO A 1 84 ? 17.491 -2.245 -19.226 1.00 85.25 84 PRO A O 1
ATOM 678 N N . GLN A 1 85 ? 15.701 -1.118 -19.964 1.00 87.44 85 GLN A N 1
ATOM 679 C CA . GLN A 1 85 ? 16.335 0.203 -19.891 1.00 87.44 85 GLN A CA 1
ATOM 680 C C . GLN A 1 85 ? 16.794 0.558 -18.464 1.00 87.44 85 GLN A C 1
ATOM 682 O O . GLN A 1 85 ? 17.946 0.969 -18.311 1.00 87.44 85 GLN A O 1
ATOM 687 N N . PRO A 1 86 ? 15.998 0.326 -17.396 1.00 87.56 86 PRO A N 1
ATOM 688 C CA . PRO A 1 86 ? 16.469 0.492 -16.025 1.00 87.56 86 PRO A CA 1
ATOM 689 C C . PRO A 1 86 ? 17.688 -0.351 -15.675 1.00 87.56 86 PRO A C 1
ATOM 691 O O . PRO A 1 86 ? 18.598 0.133 -15.008 1.00 87.56 86 PRO A O 1
ATOM 694 N N . LYS A 1 87 ? 17.723 -1.610 -16.125 1.00 84.81 87 LYS A N 1
ATOM 695 C CA . LYS A 1 87 ? 18.836 -2.524 -15.836 1.00 84.81 87 LYS A CA 1
ATOM 696 C C . LYS A 1 87 ? 20.125 -2.050 -16.500 1.00 84.81 87 LYS A C 1
ATOM 698 O O . LYS A 1 87 ? 21.163 -2.062 -15.848 1.00 84.81 87 LYS A O 1
ATOM 703 N N . LYS A 1 88 ? 20.0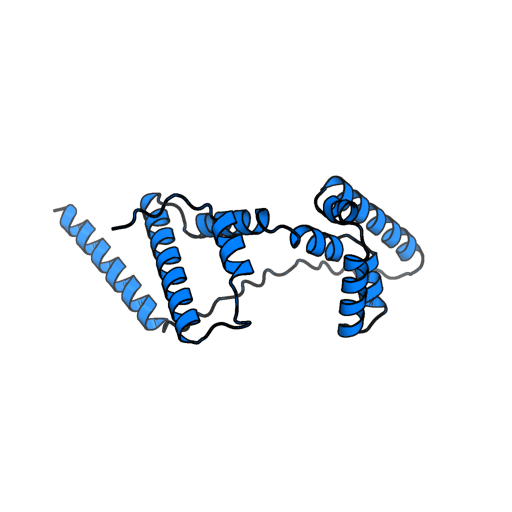46 -1.570 -17.747 1.00 86.81 88 LYS A N 1
ATOM 704 C CA . LYS A 1 88 ? 21.185 -0.967 -18.458 1.00 86.81 88 LYS A CA 1
ATOM 705 C C . LYS A 1 88 ? 21.712 0.268 -17.727 1.00 86.81 88 LYS A C 1
ATOM 707 O O . LYS A 1 88 ? 22.901 0.337 -17.453 1.00 86.81 88 LYS A O 1
ATOM 712 N N . LEU A 1 89 ? 20.824 1.168 -17.304 1.00 88.00 89 LEU A N 1
ATOM 713 C CA . LEU A 1 89 ? 21.210 2.365 -16.549 1.00 88.00 89 LEU A CA 1
ATOM 714 C C . LEU A 1 89 ? 21.848 2.037 -15.189 1.00 88.00 89 LEU A C 1
ATOM 716 O O . LEU A 1 89 ? 22.748 2.743 -14.748 1.00 88.00 89 LEU A O 1
ATOM 720 N N . PHE A 1 90 ? 21.422 0.962 -14.521 1.00 85.00 90 PHE A N 1
ATOM 721 C CA . PHE A 1 90 ? 22.082 0.500 -13.294 1.00 85.00 90 PHE A CA 1
ATOM 722 C C . PHE A 1 90 ? 23.423 -0.198 -13.531 1.00 85.00 90 PHE A C 1
ATOM 724 O O . PHE A 1 90 ? 24.254 -0.194 -12.626 1.00 85.00 90 PHE A O 1
ATOM 731 N N . ALA A 1 91 ? 23.617 -0.819 -14.695 1.00 85.50 91 ALA A N 1
ATOM 732 C CA . ALA A 1 91 ? 24.885 -1.441 -15.066 1.00 85.50 91 ALA A CA 1
ATOM 733 C C . ALA A 1 91 ? 25.927 -0.397 -15.499 1.00 85.50 91 ALA A C 1
ATOM 735 O O . ALA A 1 91 ? 27.105 -0.543 -15.190 1.00 85.50 91 ALA A O 1
ATOM 736 N N . GLU A 1 92 ? 25.488 0.656 -16.189 1.00 87.31 92 GLU A N 1
ATOM 737 C CA . GLU A 1 92 ? 26.344 1.715 -16.729 1.00 87.31 92 GLU A CA 1
ATOM 738 C C . GLU A 1 92 ? 26.740 2.756 -15.670 1.00 87.31 92 GLU A C 1
ATOM 740 O O . GLU A 1 92 ? 27.890 3.188 -15.617 1.00 87.31 92 GLU A O 1
ATOM 745 N N . PHE A 1 93 ? 25.812 3.134 -14.785 1.00 82.88 93 PHE A N 1
ATOM 746 C CA . PHE A 1 93 ? 26.032 4.200 -13.808 1.00 82.88 93 PHE A CA 1
ATOM 747 C C . PHE A 1 93 ? 26.150 3.665 -12.379 1.00 82.88 93 PHE A C 1
ATOM 749 O O . PHE A 1 93 ? 25.456 2.734 -11.965 1.00 82.88 93 PHE A O 1
ATOM 756 N N . LYS A 1 94 ? 26.982 4.322 -11.557 1.00 77.62 94 LYS A N 1
ATOM 757 C CA . LYS A 1 94 ? 27.070 4.025 -10.117 1.00 77.62 94 LYS A CA 1
ATOM 758 C C . LYS A 1 94 ? 25.689 4.158 -9.465 1.00 77.62 94 LYS A C 1
ATOM 760 O O . LYS A 1 94 ? 24.877 4.993 -9.852 1.00 77.62 94 LYS A O 1
ATOM 765 N N . LYS A 1 95 ? 25.441 3.376 -8.408 1.00 75.38 95 LYS A N 1
ATOM 766 C CA . LYS A 1 95 ? 24.123 3.186 -7.763 1.00 75.38 95 LYS A CA 1
ATOM 767 C C . LYS A 1 95 ? 23.270 4.455 -7.592 1.00 75.38 95 LYS A C 1
ATOM 769 O O . LYS A 1 95 ? 22.062 4.391 -7.802 1.00 75.38 95 LYS A O 1
ATOM 774 N N . HIS A 1 96 ? 23.857 5.579 -7.177 1.00 73.12 96 HIS A N 1
ATOM 775 C CA . HIS A 1 96 ? 23.117 6.831 -6.965 1.00 73.12 96 HIS A CA 1
ATOM 776 C C . HIS A 1 96 ? 22.755 7.544 -8.272 1.00 73.12 96 HIS A C 1
ATOM 778 O O . HIS A 1 96 ? 21.626 7.999 -8.429 1.00 73.12 96 HIS A O 1
ATOM 784 N N . GLU A 1 97 ? 23.676 7.579 -9.226 1.00 81.00 97 GLU A N 1
ATOM 785 C CA . GLU A 1 97 ? 23.483 8.213 -10.528 1.00 81.00 97 GLU A CA 1
ATOM 786 C C . GLU A 1 97 ? 22.530 7.398 -11.412 1.00 81.00 97 GLU A C 1
ATOM 788 O O . GLU A 1 97 ? 21.594 7.952 -11.987 1.00 81.00 97 GLU A O 1
ATOM 793 N N . GLY A 1 98 ? 22.652 6.065 -11.389 1.00 83.25 98 GLY A N 1
ATOM 794 C CA . GLY A 1 98 ? 21.714 5.164 -12.059 1.00 83.25 98 GLY A CA 1
ATOM 795 C C . GLY A 1 98 ? 20.280 5.334 -11.551 1.00 83.25 98 GLY A C 1
ATOM 796 O O . GLY A 1 98 ? 19.347 5.390 -12.347 1.00 83.25 98 GLY A O 1
ATOM 797 N N . ARG A 1 99 ? 20.073 5.523 -10.237 1.00 82.56 99 ARG A N 1
ATOM 798 C CA . ARG A 1 99 ? 18.728 5.808 -9.695 1.00 82.56 99 ARG A CA 1
ATOM 799 C C . ARG A 1 99 ? 18.137 7.097 -10.260 1.00 82.56 99 ARG A C 1
ATOM 801 O O . ARG A 1 99 ? 16.960 7.095 -10.619 1.00 82.56 99 ARG A O 1
ATOM 808 N N . ASN A 1 100 ? 18.929 8.164 -10.341 1.00 87.06 100 ASN A N 1
ATOM 809 C CA . ASN A 1 100 ? 18.466 9.445 -10.875 1.00 87.06 100 ASN A CA 1
ATOM 810 C C . ASN A 1 100 ? 18.096 9.314 -12.357 1.00 87.06 100 ASN A C 1
ATOM 812 O O . ASN A 1 100 ? 16.988 9.687 -12.736 1.00 87.06 100 ASN A O 1
ATOM 816 N N . LYS A 1 101 ? 18.948 8.667 -13.160 1.00 86.94 101 LYS A N 1
ATOM 817 C CA . LYS A 1 101 ? 18.692 8.423 -14.588 1.00 86.94 101 LYS A CA 1
ATOM 818 C C . LYS A 1 101 ? 17.451 7.566 -14.839 1.00 86.94 101 LYS A C 1
ATOM 820 O O . LYS A 1 101 ? 16.657 7.867 -15.725 1.00 86.94 101 LYS A O 1
A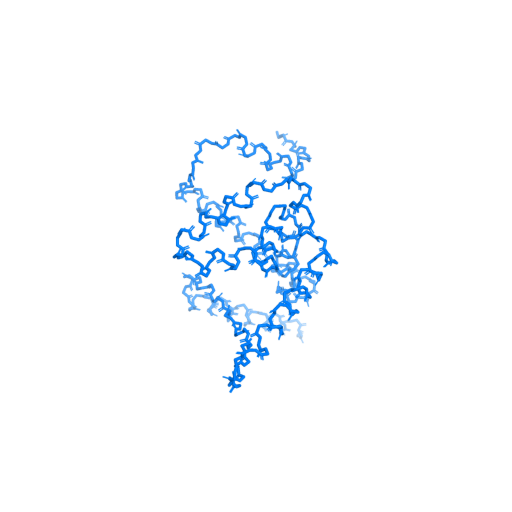TOM 825 N N . VAL A 1 102 ? 17.233 6.525 -14.036 1.00 89.12 102 VAL A N 1
ATOM 826 C CA . VAL A 1 102 ? 16.032 5.679 -14.137 1.00 89.12 102 VAL A CA 1
ATOM 827 C C . VAL A 1 102 ? 14.767 6.444 -13.741 1.00 89.12 102 VAL A C 1
ATOM 829 O O . VAL A 1 102 ? 13.708 6.243 -14.337 1.00 89.12 102 VAL A O 1
ATOM 832 N N . SER A 1 103 ? 14.874 7.333 -12.753 1.00 86.00 103 SER A N 1
ATOM 833 C CA . SER A 1 103 ? 13.782 8.216 -12.348 1.00 86.00 103 SER A CA 1
ATOM 834 C C . SER A 1 103 ? 13.423 9.200 -13.467 1.00 86.00 103 SER A C 1
ATOM 836 O O . SER A 1 103 ? 12.261 9.268 -13.861 1.00 86.00 103 SER A O 1
ATOM 838 N N . GLU A 1 104 ? 14.412 9.889 -14.048 1.00 91.38 104 GLU A N 1
ATOM 839 C CA . GLU A 1 104 ? 14.238 10.783 -15.207 1.00 91.38 104 GLU A CA 1
ATOM 840 C C . GLU A 1 104 ? 13.582 10.058 -16.388 1.00 91.38 104 GLU A C 1
ATOM 842 O O . GLU A 1 104 ? 12.595 10.543 -16.943 1.00 91.38 104 GLU A O 1
ATOM 847 N N . LEU A 1 105 ? 14.066 8.853 -16.711 1.00 91.75 105 LEU A N 1
ATOM 848 C CA . LEU A 1 105 ? 13.508 8.006 -17.765 1.00 91.75 105 LEU A CA 1
ATOM 849 C C . LEU A 1 105 ? 12.046 7.626 -17.501 1.00 91.75 105 LEU A C 1
ATOM 851 O O . LEU A 1 105 ? 11.241 7.527 -18.423 1.00 91.75 105 LEU A O 1
ATOM 855 N N . TRP A 1 106 ? 11.671 7.387 -16.248 1.00 91.25 106 TRP A N 1
ATOM 856 C CA . TRP A 1 106 ? 10.274 7.135 -15.922 1.00 91.25 106 TRP A CA 1
ATOM 857 C C . TRP A 1 106 ? 9.433 8.396 -16.012 1.00 91.25 106 TRP A C 1
ATOM 859 O O . TRP A 1 106 ? 8.323 8.345 -16.538 1.00 91.25 106 TRP A O 1
ATOM 869 N N . PHE A 1 107 ? 9.930 9.534 -15.535 1.00 89.06 107 PHE A N 1
ATOM 870 C CA . PHE A 1 107 ? 9.191 10.787 -15.619 1.00 89.06 107 PHE A CA 1
ATOM 871 C C . PHE A 1 107 ? 8.968 11.236 -17.065 1.00 89.06 107 PHE A C 1
ATOM 873 O O . PHE A 1 107 ? 7.866 11.706 -17.345 1.00 89.06 107 PHE A O 1
ATOM 880 N N . SER A 1 108 ? 9.908 10.972 -17.978 1.00 90.88 108 SER A N 1
ATOM 881 C CA . SER A 1 108 ? 9.773 11.291 -19.406 1.00 90.88 108 SER A CA 1
ATOM 882 C C . SER A 1 108 ? 8.752 10.430 -20.163 1.00 90.88 108 SER A C 1
ATOM 884 O O . SER A 1 108 ? 8.266 10.855 -21.209 1.00 90.88 108 SER A O 1
ATOM 886 N N . LYS A 1 109 ? 8.370 9.246 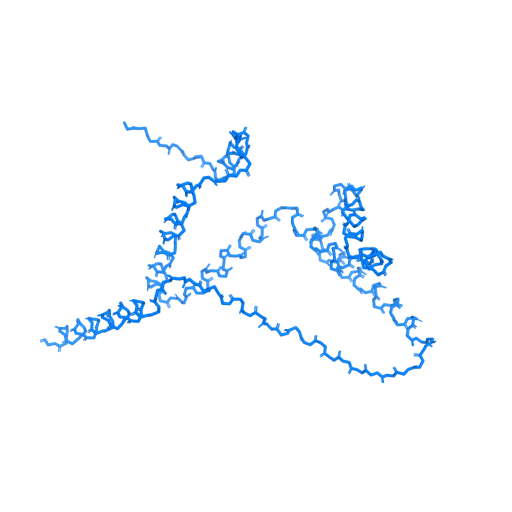-19.653 1.00 88.38 109 LYS A N 1
ATOM 887 C CA . LYS A 1 109 ? 7.338 8.406 -20.291 1.00 88.38 109 LYS A CA 1
ATOM 888 C C . LYS A 1 109 ? 5.943 9.029 -20.188 1.00 88.38 109 LYS A C 1
ATOM 890 O O . LYS A 1 109 ? 5.538 9.514 -19.124 1.00 88.38 109 LYS A O 1
ATOM 895 N N . ASP A 1 110 ? 5.168 8.897 -21.262 1.00 87.56 110 ASP A N 1
ATOM 896 C CA . ASP A 1 110 ? 3.766 9.308 -21.292 1.00 87.56 110 ASP A CA 1
ATOM 897 C C . ASP A 1 110 ? 2.894 8.506 -20.300 1.00 87.56 110 ASP A C 1
ATOM 899 O O . ASP A 1 110 ? 3.206 7.368 -19.926 1.00 87.56 110 ASP A O 1
ATOM 903 N N . LYS A 1 111 ? 1.778 9.098 -19.860 1.00 79.12 111 LYS A N 1
ATOM 904 C CA . LYS A 1 111 ? 0.822 8.459 -18.946 1.00 79.12 111 LYS A CA 1
ATOM 905 C C . LYS A 1 111 ? 0.269 7.150 -19.514 1.00 79.12 111 LYS A C 1
ATOM 907 O O . LYS A 1 111 ? 0.154 6.191 -18.749 1.00 79.12 111 LYS A O 1
ATOM 912 N N . LEU A 1 112 ? -0.022 7.070 -20.816 1.00 81.62 112 LEU A N 1
ATOM 913 C CA . LEU A 1 112 ? -0.518 5.838 -21.440 1.00 81.62 112 LEU A CA 1
ATOM 914 C C . LEU A 1 112 ? 0.563 4.753 -21.451 1.00 81.62 112 LEU A C 1
ATOM 916 O O . LEU A 1 112 ? 0.300 3.615 -21.061 1.00 81.62 112 LEU A O 1
ATOM 920 N N . ALA A 1 113 ? 1.808 5.121 -21.761 1.00 82.62 113 ALA A N 1
ATOM 921 C CA . ALA A 1 113 ? 2.946 4.205 -21.696 1.00 82.62 113 ALA A CA 1
ATOM 922 C C . ALA A 1 113 ? 3.174 3.667 -20.272 1.00 82.62 113 ALA A C 1
ATOM 924 O O . ALA A 1 113 ? 3.459 2.487 -20.077 1.00 82.62 113 ALA A O 1
ATOM 925 N N . LYS A 1 114 ? 2.985 4.505 -19.246 1.00 86.25 114 LYS A N 1
ATOM 926 C CA . LYS A 1 114 ? 3.058 4.078 -17.839 1.00 86.25 114 LYS A CA 1
ATOM 927 C C . LYS A 1 114 ? 1.954 3.078 -17.482 1.00 86.25 114 LYS A C 1
ATOM 929 O O . LYS A 1 114 ? 2.210 2.168 -16.695 1.00 86.25 114 LYS A O 1
ATOM 934 N N . ILE A 1 115 ? 0.753 3.212 -18.049 1.00 83.25 115 ILE A N 1
ATOM 935 C CA . ILE A 1 115 ? -0.371 2.288 -17.818 1.00 83.25 115 ILE A CA 1
ATOM 936 C C . ILE A 1 115 ? -0.093 0.901 -18.413 1.00 83.25 115 ILE A C 1
ATOM 938 O O . ILE A 1 115 ? -0.491 -0.088 -17.796 1.00 83.25 115 ILE A O 1
ATOM 942 N N . LEU A 1 116 ? 0.648 0.798 -19.524 1.00 84.69 116 LEU A N 1
ATOM 943 C CA . LEU A 1 116 ? 1.002 -0.494 -20.135 1.00 84.69 116 LEU A CA 1
ATOM 944 C C . LEU A 1 116 ? 1.760 -1.423 -19.178 1.00 84.69 116 LEU A C 1
ATOM 946 O O . LEU A 1 116 ? 1.550 -2.629 -19.212 1.00 84.69 116 LEU A O 1
ATOM 950 N N . TYR A 1 117 ? 2.529 -0.888 -18.223 1.00 84.44 117 TYR A N 1
ATOM 951 C CA . TYR A 1 117 ? 3.177 -1.701 -17.181 1.00 84.44 117 TYR A CA 1
ATOM 952 C C . TYR A 1 117 ? 2.196 -2.321 -16.165 1.00 84.44 117 TYR A C 1
ATOM 954 O O . TYR A 1 117 ? 2.633 -2.958 -15.205 1.00 84.44 117 TYR A O 1
ATOM 962 N N . ARG A 1 118 ? 0.879 -2.135 -16.327 1.00 80.81 118 ARG A N 1
ATOM 963 C CA . ARG A 1 118 ? -0.163 -2.913 -15.633 1.00 80.81 118 ARG A CA 1
ATOM 964 C C . ARG A 1 118 ? -0.619 -4.133 -16.433 1.00 80.81 118 ARG A C 1
ATOM 966 O O . ARG A 1 118 ? -1.171 -5.043 -15.825 1.00 80.81 118 ARG A O 1
ATOM 973 N N . ASN A 1 119 ? -0.431 -4.131 -17.752 1.00 81.06 119 ASN A N 1
ATOM 974 C CA . ASN A 1 119 ? -0.881 -5.195 -18.639 1.00 81.06 119 ASN A CA 1
ATOM 975 C C . ASN A 1 119 ? 0.092 -6.382 -18.562 1.00 81.06 119 ASN A C 1
ATOM 977 O O . ASN A 1 119 ? 1.291 -6.219 -18.772 1.00 81.06 119 ASN A O 1
ATOM 981 N N . ILE A 1 120 ? -0.431 -7.567 -18.252 1.00 74.00 120 ILE A N 1
ATOM 982 C CA . ILE A 1 120 ? 0.362 -8.787 -18.081 1.00 74.00 120 ILE A CA 1
ATOM 983 C C . ILE A 1 120 ? 1.004 -9.226 -19.404 1.00 74.00 120 ILE A C 1
ATOM 985 O O . ILE A 1 120 ? 2.196 -9.526 -19.405 1.00 74.00 120 ILE A O 1
ATOM 989 N N . ASP A 1 121 ? 0.281 -9.175 -20.523 1.00 77.56 121 ASP A N 1
ATOM 990 C CA . ASP A 1 121 ? 0.785 -9.597 -21.839 1.00 77.56 121 ASP A CA 1
ATOM 991 C C . ASP A 1 121 ? 1.956 -8.722 -22.295 1.00 77.56 121 ASP A C 1
ATOM 993 O O . ASP A 1 121 ? 2.968 -9.212 -22.797 1.00 77.56 121 ASP A O 1
ATOM 997 N N . TYR A 1 122 ? 1.871 -7.418 -22.019 1.00 79.94 122 TYR A N 1
ATOM 998 C CA . TYR A 1 122 ? 2.963 -6.479 -22.270 1.00 79.94 122 TYR A CA 1
ATOM 999 C C . TYR A 1 122 ? 4.218 -6.819 -21.446 1.00 79.94 122 TYR A C 1
ATOM 1001 O O . TYR A 1 122 ? 5.336 -6.792 -21.963 1.00 79.94 122 TYR A O 1
ATOM 1009 N N . LEU A 1 123 ? 4.057 -7.182 -20.168 1.00 80.94 123 LEU A N 1
ATOM 1010 C CA . LEU A 1 123 ? 5.181 -7.579 -19.310 1.00 80.94 123 LEU A CA 1
ATOM 1011 C C . LEU A 1 123 ? 5.790 -8.922 -19.733 1.00 80.94 123 LEU A C 1
ATOM 1013 O O . LEU A 1 123 ? 7.009 -9.083 -19.651 1.00 80.94 123 LEU A O 1
ATOM 1017 N N . ILE A 1 124 ? 4.962 -9.864 -20.191 1.00 76.50 124 ILE A N 1
ATOM 1018 C CA . ILE A 1 124 ? 5.411 -11.145 -20.749 1.00 76.50 124 ILE A CA 1
ATOM 1019 C C . ILE A 1 124 ? 6.229 -10.900 -22.022 1.00 76.50 124 ILE A C 1
ATOM 1021 O O . ILE A 1 124 ? 7.328 -11.440 -22.139 1.00 76.50 124 ILE A O 1
ATOM 1025 N N . GLY A 1 125 ? 5.767 -10.023 -22.919 1.00 80.00 125 GLY A N 1
ATOM 1026 C CA . GLY A 1 125 ? 6.506 -9.635 -24.124 1.00 80.00 125 GLY A CA 1
ATOM 1027 C C . GLY A 1 125 ? 7.875 -9.019 -23.815 1.00 80.00 125 GLY A C 1
ATOM 1028 O O . GLY A 1 125 ? 8.879 -9.412 -24.410 1.00 80.00 125 GLY A O 1
ATOM 1029 N N . LEU A 1 126 ? 7.951 -8.123 -22.823 1.00 81.69 126 LEU A N 1
ATOM 1030 C CA . LEU A 1 126 ? 9.229 -7.575 -22.350 1.00 81.69 126 LEU A CA 1
ATOM 1031 C C . LEU A 1 126 ? 10.150 -8.666 -21.784 1.00 81.69 126 LEU A C 1
ATOM 1033 O O . LEU A 1 126 ? 11.353 -8.651 -22.032 1.00 81.69 126 LEU A O 1
ATOM 1037 N N . HIS A 1 127 ? 9.608 -9.620 -21.027 1.00 70.75 127 HIS A N 1
ATOM 1038 C CA . HIS A 1 127 ? 10.388 -10.716 -20.455 1.00 70.75 127 HIS A CA 1
ATOM 1039 C C . HIS A 1 127 ? 10.952 -11.661 -21.526 1.00 70.75 127 HIS A C 1
ATOM 1041 O O . HIS A 1 127 ? 12.120 -12.035 -21.443 1.00 70.75 127 HIS A O 1
ATOM 1047 N N . LEU A 1 128 ? 10.148 -12.021 -22.528 1.00 70.00 128 LEU A N 1
ATOM 1048 C CA . LEU A 1 128 ? 10.557 -12.889 -23.636 1.00 70.00 128 LEU A CA 1
ATOM 1049 C C . LEU A 1 128 ? 11.624 -12.218 -24.508 1.00 70.00 128 LEU A C 1
ATOM 1051 O O . LEU A 1 128 ? 12.681 -12.801 -24.726 1.00 70.00 128 LEU A O 1
ATOM 1055 N N . SER A 1 129 ? 11.422 -10.950 -24.879 1.00 64.19 129 SER A N 1
ATOM 1056 C CA . SER A 1 129 ? 12.415 -10.173 -25.635 1.00 64.19 129 SER A CA 1
ATOM 1057 C C . SER A 1 129 ? 13.767 -10.076 -24.910 1.00 64.19 129 SER A C 1
ATOM 1059 O O . SER A 1 129 ? 14.822 -10.114 -25.548 1.00 64.19 129 SER A O 1
ATOM 1061 N N . ASN A 1 130 ? 13.747 -10.015 -23.572 1.00 60.72 130 ASN A N 1
ATOM 1062 C CA . ASN A 1 130 ? 14.957 -10.047 -22.750 1.00 60.72 130 ASN A CA 1
ATOM 1063 C C . ASN A 1 130 ? 15.633 -11.432 -22.732 1.00 60.72 130 ASN A C 1
ATOM 1065 O O . ASN A 1 130 ? 16.858 -11.503 -22.682 1.00 60.72 130 ASN A O 1
ATOM 1069 N N . ALA A 1 131 ? 14.868 -12.527 -22.746 1.00 57.25 131 ALA A N 1
ATOM 1070 C CA . ALA A 1 131 ? 15.420 -13.884 -22.777 1.00 57.25 131 ALA A CA 1
ATOM 1071 C C . ALA A 1 131 ? 16.126 -14.176 -24.113 1.00 57.25 131 ALA A C 1
ATOM 1073 O O . ALA A 1 131 ? 17.212 -14.757 -24.117 1.00 57.25 131 ALA A O 1
ATOM 1074 N N . ASP A 1 132 ? 15.577 -13.682 -25.225 1.00 51.12 132 ASP A N 1
ATOM 1075 C CA . ASP A 1 132 ? 16.178 -13.829 -26.555 1.00 51.12 132 ASP A CA 1
ATOM 1076 C C . ASP A 1 132 ? 17.481 -13.024 -26.695 1.00 51.12 132 ASP A C 1
ATOM 1078 O O . ASP A 1 132 ? 18.457 -13.508 -27.268 1.00 51.12 132 ASP A O 1
ATOM 1082 N N . THR A 1 133 ? 17.566 -11.829 -26.097 1.00 49.66 133 THR A N 1
ATOM 1083 C CA . THR A 1 133 ? 18.819 -11.045 -26.085 1.00 49.66 133 THR A CA 1
ATOM 1084 C C . THR A 1 133 ? 19.905 -11.671 -25.206 1.00 49.66 133 THR A C 1
ATOM 1086 O O . THR A 1 133 ? 21.094 -11.555 -25.521 1.00 49.66 133 THR A O 1
ATOM 1089 N N . ILE A 1 134 ? 19.528 -12.361 -24.125 1.00 48.69 134 ILE A N 1
ATOM 1090 C CA . ILE A 1 134 ? 20.468 -13.115 -23.281 1.00 48.69 134 ILE A CA 1
ATOM 1091 C C . ILE A 1 134 ? 20.969 -14.364 -24.025 1.00 48.69 134 ILE A C 1
ATOM 1093 O O . ILE A 1 134 ? 22.171 -14.612 -24.034 1.00 48.69 134 ILE A O 1
ATOM 1097 N N . ASN A 1 135 ? 20.101 -15.087 -24.740 1.00 39.50 135 ASN A N 1
ATOM 1098 C CA . ASN A 1 135 ? 20.507 -16.242 -25.553 1.00 39.50 135 ASN A CA 1
ATOM 1099 C C . ASN A 1 135 ? 21.465 -15.867 -26.700 1.00 39.50 135 ASN A C 1
ATOM 1101 O O . ASN A 1 135 ? 22.448 -16.568 -26.931 1.00 39.50 135 ASN A O 1
ATOM 1105 N N . ILE A 1 136 ? 21.237 -14.740 -27.387 1.00 43.06 136 ILE A N 1
ATOM 1106 C CA . ILE A 1 136 ? 22.125 -14.273 -28.471 1.00 43.06 136 ILE A CA 1
ATOM 1107 C C . ILE A 1 136 ? 23.493 -13.827 -27.926 1.00 43.06 136 ILE A C 1
ATOM 1109 O O . ILE A 1 136 ? 24.519 -14.052 -28.565 1.00 43.06 136 ILE A O 1
ATOM 1113 N N . SER A 1 137 ? 23.536 -13.230 -26.730 1.00 39.75 137 SER A N 1
ATOM 1114 C CA . SER A 1 137 ? 24.795 -12.803 -26.096 1.00 39.75 137 SER A CA 1
ATOM 1115 C C . SER A 1 137 ? 25.569 -13.949 -25.427 1.00 39.75 137 SER A C 1
ATOM 1117 O O . SER A 1 137 ? 26.796 -13.886 -25.356 1.00 39.75 137 SER A O 1
ATOM 1119 N N . GLN A 1 138 ? 24.897 -15.026 -25.006 1.00 42.72 138 GLN A N 1
ATOM 1120 C CA . GLN A 1 138 ? 25.538 -16.218 -24.432 1.00 42.72 138 GLN A CA 1
ATOM 1121 C C . GLN A 1 138 ? 26.142 -17.173 -25.476 1.00 42.72 138 GLN A C 1
ATOM 1123 O O . GLN A 1 138 ? 27.021 -17.958 -25.129 1.00 42.72 138 GLN A O 1
ATOM 1128 N N . ALA A 1 139 ? 25.772 -17.072 -26.757 1.00 36.41 139 ALA A N 1
ATOM 1129 C CA . ALA A 1 139 ? 26.406 -17.846 -27.832 1.00 36.41 139 ALA A CA 1
ATOM 1130 C C . ALA A 1 139 ? 27.844 -17.383 -28.177 1.00 36.41 139 ALA A C 1
ATOM 1132 O O . ALA A 1 139 ? 28.542 -18.061 -28.926 1.00 36.41 139 ALA A O 1
ATOM 1133 N N . SER A 1 140 ? 28.310 -16.254 -27.623 1.00 43.31 140 SER A N 1
ATOM 1134 C CA . SER A 1 140 ? 29.622 -15.649 -27.919 1.00 43.31 140 SER A CA 1
ATOM 1135 C C . SER A 1 140 ? 30.654 -15.760 -26.780 1.00 43.31 140 SER A C 1
ATOM 1137 O O . SER A 1 140 ? 31.720 -15.149 -26.861 1.00 43.31 140 SER A O 1
ATOM 1139 N N . GLY A 1 141 ? 30.397 -16.520 -25.714 1.00 30.97 141 GLY A N 1
ATOM 1140 C CA . GLY A 1 141 ? 31.338 -16.617 -24.595 1.00 30.97 141 GLY A CA 1
ATOM 1141 C C . GLY A 1 141 ? 31.226 -17.936 -23.850 1.00 30.97 141 GLY A C 1
ATOM 1142 O O . GLY A 1 141 ? 30.288 -18.156 -23.093 1.00 30.97 141 GLY A O 1
ATOM 1143 N N . HIS A 1 142 ? 32.207 -18.810 -24.054 1.00 30.42 142 HIS A N 1
ATOM 1144 C CA . HIS A 1 142 ? 32.387 -20.029 -23.278 1.00 30.42 142 HIS A CA 1
ATOM 1145 C C . HIS A 1 142 ? 32.484 -19.751 -21.767 1.00 30.42 142 HIS A C 1
ATOM 1147 O O . HIS A 1 142 ? 33.313 -18.954 -21.340 1.00 30.42 142 HIS A O 1
ATOM 1153 N N . ALA A 1 143 ? 31.677 -20.485 -20.994 1.00 29.58 143 ALA A N 1
ATOM 1154 C CA . ALA A 1 143 ? 31.989 -21.210 -19.751 1.00 29.58 143 ALA A CA 1
ATOM 1155 C C . ALA A 1 143 ? 30.772 -21.189 -18.815 1.00 29.58 143 ALA A C 1
ATOM 1157 O O . ALA A 1 143 ? 30.410 -20.180 -18.216 1.00 29.58 143 ALA A O 1
ATOM 1158 N N . SER A 1 144 ? 30.137 -22.353 -18.713 1.00 39.91 144 SER A N 1
ATOM 1159 C CA . SER A 1 144 ? 29.005 -22.617 -17.836 1.00 39.91 144 SER A CA 1
ATOM 1160 C C . SER A 1 144 ? 29.430 -22.547 -16.369 1.00 39.91 144 SER A C 1
ATOM 1162 O O . SER A 1 144 ? 30.366 -23.229 -15.955 1.00 39.91 144 SER A O 1
ATOM 1164 N N . THR A 1 145 ? 28.702 -21.797 -15.547 1.00 28.67 145 THR A N 1
ATOM 1165 C CA . THR A 1 145 ? 28.536 -22.125 -14.125 1.00 28.67 145 THR A CA 1
ATOM 1166 C C . THR A 1 145 ? 27.132 -21.698 -13.719 1.00 28.67 145 THR A C 1
ATOM 1168 O O . THR A 1 145 ? 26.827 -20.513 -13.595 1.00 28.67 145 THR A O 1
ATOM 1171 N N . SER A 1 146 ? 26.243 -22.678 -13.571 1.00 39.88 146 SER A N 1
ATOM 1172 C CA . SER A 1 146 ? 24.892 -22.467 -13.065 1.00 39.88 146 SER A CA 1
ATOM 1173 C C . SER A 1 146 ? 24.953 -21.961 -11.625 1.00 39.88 146 SER A C 1
ATOM 1175 O O . SER A 1 146 ? 25.502 -22.643 -10.760 1.00 39.88 146 SER A O 1
ATOM 1177 N N . VAL A 1 147 ? 24.326 -20.822 -11.339 1.00 29.12 147 VAL A N 1
ATOM 1178 C CA . VAL A 1 147 ? 23.980 -20.449 -9.965 1.00 29.12 147 VAL A CA 1
ATOM 1179 C C . VAL A 1 147 ? 22.472 -20.252 -9.912 1.00 29.12 147 VAL A C 1
ATOM 1181 O O . VAL A 1 147 ? 21.949 -19.235 -10.368 1.00 29.12 147 VAL A O 1
ATOM 1184 N N . SER A 1 148 ? 21.758 -21.245 -9.376 1.00 29.75 148 SER A N 1
ATOM 1185 C CA . SER A 1 148 ? 20.336 -21.108 -9.072 1.00 29.75 148 SER A CA 1
ATOM 1186 C C . SER A 1 148 ? 20.175 -20.139 -7.901 1.00 29.75 148 SER A C 1
ATOM 1188 O O . SER A 1 148 ? 20.424 -20.494 -6.749 1.00 29.75 148 SER A O 1
ATOM 1190 N N . TRP A 1 149 ? 19.767 -18.904 -8.176 1.00 26.70 149 TRP A N 1
ATOM 1191 C CA . TRP A 1 149 ? 19.330 -17.984 -7.129 1.00 26.70 149 TRP A CA 1
ATOM 1192 C C . TRP A 1 149 ? 17.843 -18.204 -6.859 1.00 26.70 149 TRP A C 1
ATOM 1194 O O . TRP A 1 149 ? 16.980 -17.551 -7.443 1.00 26.70 149 TRP A O 1
ATOM 1204 N N . PHE A 1 150 ? 17.542 -19.128 -5.947 1.00 28.02 150 PHE A N 1
ATOM 1205 C CA . PHE A 1 150 ? 16.286 -19.072 -5.207 1.00 28.02 150 PHE A CA 1
ATOM 1206 C C . PHE A 1 150 ? 16.324 -17.827 -4.308 1.00 28.02 150 PHE A C 1
ATOM 1208 O O . PHE A 1 150 ? 17.274 -17.676 -3.535 1.00 28.02 150 PHE A O 1
ATOM 1215 N N . PRO A 1 151 ? 15.332 -16.919 -4.353 1.00 33.41 151 PRO A N 1
ATOM 1216 C CA . PRO A 1 151 ? 15.250 -15.850 -3.374 1.00 33.41 151 PRO A CA 1
ATOM 1217 C C . PRO A 1 151 ? 14.871 -16.457 -2.024 1.00 33.41 151 PRO A C 1
ATOM 1219 O O . PRO A 1 151 ? 13.728 -16.855 -1.795 1.00 33.41 151 PRO A O 1
ATOM 1222 N N . GLN A 1 152 ? 15.852 -16.523 -1.130 1.00 29.53 152 GLN A N 1
ATOM 1223 C CA . GLN A 1 152 ? 15.652 -16.784 0.285 1.00 29.53 152 GLN A CA 1
ATOM 1224 C C . GLN A 1 152 ? 14.666 -15.751 0.846 1.00 29.53 152 GLN A C 1
ATOM 1226 O O . GLN A 1 152 ? 14.872 -14.537 0.760 1.00 29.53 152 GLN A O 1
ATOM 1231 N N . VAL A 1 153 ? 13.555 -16.251 1.381 1.00 29.08 153 VAL A N 1
ATOM 1232 C CA . VAL A 1 153 ? 12.511 -15.458 2.024 1.00 29.08 153 VAL A CA 1
ATOM 1233 C C . VAL A 1 153 ? 13.092 -14.860 3.304 1.00 29.08 153 VAL A C 1
ATOM 1235 O O . VAL A 1 153 ? 13.147 -15.515 4.339 1.00 29.08 153 VAL A O 1
ATOM 1238 N N . ASN A 1 154 ? 13.523 -13.601 3.248 1.00 31.20 154 ASN A N 1
ATOM 1239 C CA . ASN A 1 154 ? 13.806 -12.834 4.455 1.00 31.20 154 ASN A CA 1
ATOM 1240 C C . ASN A 1 154 ? 12.477 -12.400 5.080 1.00 31.20 154 ASN A C 1
ATOM 1242 O O . ASN A 1 154 ? 11.905 -11.364 4.733 1.00 31.20 154 ASN A O 1
ATOM 1246 N N . SER A 1 155 ? 11.983 -13.204 6.021 1.00 31.38 155 SER A N 1
ATOM 1247 C CA . SER A 1 155 ? 10.983 -12.767 6.987 1.00 31.38 155 SER A CA 1
ATOM 1248 C C . SER A 1 155 ? 11.607 -11.674 7.857 1.00 31.38 155 SER A C 1
ATOM 1250 O O . SER A 1 155 ? 12.370 -11.957 8.781 1.00 31.38 155 SER A O 1
ATOM 1252 N N . CYS A 1 156 ? 11.316 -10.406 7.565 1.00 31.72 156 CYS A N 1
ATOM 1253 C CA . CYS A 1 156 ? 11.627 -9.323 8.491 1.00 31.72 156 CYS A CA 1
ATOM 1254 C C . CYS A 1 156 ? 10.762 -9.493 9.743 1.00 31.72 156 CYS A C 1
ATOM 1256 O O . CYS A 1 156 ? 9.594 -9.103 9.773 1.00 31.72 156 CYS A O 1
ATOM 1258 N N . ALA A 1 157 ? 11.362 -10.094 10.768 1.00 33.41 157 ALA A N 1
ATOM 1259 C CA . ALA A 1 157 ? 10.884 -10.065 12.133 1.00 33.41 157 ALA A CA 1
ATOM 1260 C C . ALA A 1 157 ? 10.722 -8.600 12.564 1.00 33.41 157 ALA A C 1
ATOM 1262 O O . ALA A 1 157 ? 11.697 -7.873 12.761 1.00 33.41 157 ALA A O 1
ATOM 1263 N N . LEU A 1 158 ? 9.474 -8.150 12.684 1.00 39.16 158 LEU A N 1
ATOM 1264 C CA . LEU A 1 158 ? 9.146 -6.917 13.385 1.00 39.16 158 LEU A CA 1
ATOM 1265 C C . LEU A 1 158 ? 9.361 -7.181 14.875 1.00 39.16 158 LEU A C 1
ATOM 1267 O O . LEU A 1 158 ? 8.478 -7.683 15.569 1.00 39.16 158 LEU A O 1
ATOM 1271 N N . ALA A 1 159 ? 10.560 -6.868 15.359 1.00 32.16 159 ALA A N 1
ATOM 1272 C CA . ALA A 1 159 ? 10.856 -6.826 16.780 1.00 32.16 159 ALA A CA 1
ATOM 1273 C C . ALA A 1 159 ? 10.083 -5.656 17.412 1.00 32.16 159 ALA A C 1
ATOM 1275 O O . ALA A 1 159 ? 10.590 -4.540 17.529 1.00 32.16 159 ALA A O 1
ATOM 1276 N N . SER A 1 160 ? 8.828 -5.896 17.801 1.00 42.47 160 SER A N 1
ATOM 1277 C CA . SER A 1 160 ? 8.137 -5.000 18.726 1.00 42.47 160 SER A CA 1
ATOM 1278 C C . SER A 1 160 ? 8.882 -5.062 20.061 1.00 42.47 160 SER A C 1
ATOM 1280 O O . SER A 1 160 ? 9.089 -6.149 20.603 1.00 42.47 160 SER A O 1
ATOM 1282 N N . LYS A 1 161 ? 9.285 -3.910 20.604 1.00 41.22 161 LYS A N 1
ATOM 1283 C CA . LYS A 1 161 ? 9.853 -3.783 21.958 1.00 41.22 161 LYS A CA 1
ATOM 1284 C C . LYS A 1 161 ? 8.768 -3.901 23.042 1.00 41.22 161 LYS A C 1
ATOM 1286 O O . LYS A 1 161 ? 8.759 -3.146 24.008 1.00 41.22 161 LYS A O 1
ATOM 1291 N N . VAL A 1 162 ? 7.846 -4.848 22.898 1.00 47.62 162 VAL A N 1
ATOM 1292 C CA . VAL A 1 162 ? 7.096 -5.367 24.041 1.00 47.62 162 VAL A CA 1
ATOM 1293 C C . VAL A 1 162 ? 7.980 -6.456 24.628 1.00 47.62 162 VAL A C 1
ATOM 1295 O O . VAL A 1 162 ? 8.356 -7.382 23.912 1.00 47.62 162 VAL A O 1
ATOM 1298 N N . SER A 1 163 ? 8.384 -6.315 25.897 1.00 51.38 163 SER A N 1
ATOM 1299 C CA . SER A 1 163 ? 9.185 -7.344 26.571 1.00 51.38 163 SER A CA 1
ATOM 1300 C C . SER A 1 163 ? 8.497 -8.692 26.367 1.00 51.38 163 SER A C 1
ATOM 1302 O O . SER A 1 163 ? 7.349 -8.858 26.778 1.00 51.38 163 SER A O 1
ATOM 1304 N N . GLN A 1 164 ? 9.178 -9.629 25.704 1.00 57.38 164 GLN A N 1
ATOM 1305 C CA . GLN A 1 164 ? 8.651 -10.958 25.375 1.00 57.38 164 GLN A CA 1
ATOM 1306 C C . GLN A 1 164 ? 8.095 -11.666 26.619 1.00 57.38 164 GLN A C 1
ATOM 1308 O O . GLN A 1 164 ? 7.131 -12.415 26.514 1.00 57.38 164 GLN A O 1
ATOM 1313 N N . GLN A 1 165 ? 8.627 -11.344 27.804 1.00 54.72 165 GLN A N 1
ATOM 1314 C CA . GLN A 1 165 ? 8.130 -11.812 29.098 1.00 54.72 165 GLN A CA 1
ATOM 1315 C C . GLN A 1 165 ? 6.709 -11.327 29.416 1.00 54.72 165 GLN A C 1
ATOM 1317 O O . GLN A 1 165 ? 5.905 -12.102 29.926 1.00 54.72 165 GLN A O 1
ATOM 1322 N N . LYS A 1 166 ? 6.366 -10.073 29.088 1.00 59.09 166 LYS A N 1
ATOM 1323 C CA . LYS A 1 166 ? 5.008 -9.540 29.289 1.00 59.09 166 LYS A CA 1
ATOM 1324 C C . LYS A 1 166 ? 4.011 -10.223 28.356 1.00 59.09 166 LYS A C 1
ATOM 1326 O O . LYS A 1 166 ? 2.923 -10.579 28.795 1.00 59.09 166 LYS A O 1
ATOM 1331 N N . THR A 1 167 ? 4.398 -10.457 27.100 1.00 59.84 167 THR A N 1
ATOM 1332 C CA . THR A 1 167 ? 3.559 -11.175 26.130 1.00 59.84 167 THR A CA 1
ATOM 1333 C C . THR A 1 167 ? 3.369 -12.638 26.529 1.00 59.84 167 THR A C 1
ATOM 1335 O O . THR A 1 167 ? 2.238 -13.109 26.533 1.00 59.84 167 THR A O 1
ATOM 1338 N N . LEU A 1 168 ? 4.436 -13.339 26.933 1.00 65.19 168 LEU A N 1
ATOM 1339 C CA . LEU A 1 168 ? 4.352 -14.714 27.441 1.00 65.19 168 LEU A CA 1
ATOM 1340 C C . LEU A 1 168 ? 3.449 -14.805 28.675 1.00 65.19 168 LEU A C 1
ATOM 1342 O O . LEU A 1 168 ? 2.560 -15.642 28.710 1.00 65.19 168 LEU A O 1
ATOM 1346 N N . SER A 1 169 ? 3.607 -13.905 29.647 1.00 68.62 169 SER A N 1
ATOM 1347 C CA . SER A 1 169 ? 2.788 -13.897 30.866 1.00 68.62 169 SER A CA 1
ATOM 1348 C C . SER A 1 169 ? 1.296 -13.647 30.587 1.00 68.62 169 SER A C 1
ATOM 1350 O O . SER A 1 169 ? 0.434 -14.310 31.169 1.00 68.62 169 SER A O 1
ATOM 1352 N N . LEU A 1 170 ? 0.971 -12.749 29.651 1.00 71.25 170 LEU A N 1
ATOM 1353 C CA . LEU A 1 170 ? -0.411 -12.504 29.226 1.00 71.25 170 LEU A CA 1
ATOM 1354 C C . LEU A 1 170 ? -1.006 -13.696 28.467 1.00 71.25 170 LEU A C 1
ATOM 1356 O O . LEU A 1 170 ? -2.151 -14.055 28.716 1.00 71.25 170 LEU A O 1
ATOM 1360 N N . VAL A 1 171 ? -0.238 -14.336 27.582 1.00 72.31 171 VAL A N 1
ATOM 1361 C CA . VAL A 1 171 ? -0.704 -15.514 26.831 1.00 72.31 171 VAL A CA 1
ATOM 1362 C C . VAL A 1 171 ? -0.913 -16.709 27.763 1.00 72.31 171 VAL A C 1
ATOM 1364 O O . VAL A 1 171 ? -1.948 -17.365 27.679 1.00 72.31 171 VAL A O 1
ATOM 1367 N N . THR A 1 172 ? 0.008 -16.958 28.698 1.00 77.44 172 THR A N 1
ATOM 1368 C CA . THR A 1 172 ? -0.119 -18.059 29.663 1.00 77.44 172 THR A CA 1
ATOM 1369 C C . THR A 1 172 ? -1.288 -17.840 30.624 1.00 77.44 172 THR A C 1
ATOM 1371 O O . THR A 1 172 ? -2.047 -18.773 30.869 1.00 77.44 172 THR A O 1
ATOM 1374 N N . SER A 1 173 ? -1.494 -16.615 31.125 1.00 76.12 173 SER A N 1
ATOM 1375 C CA . SER A 1 173 ? -2.635 -16.323 32.012 1.00 76.12 173 SER A CA 1
ATOM 1376 C C . SER A 1 173 ? -3.983 -16.450 31.294 1.00 76.12 173 SER A C 1
ATOM 1378 O O . SER A 1 173 ? -4.935 -16.963 31.876 1.00 76.12 173 SER A O 1
ATOM 1380 N N . TRP A 1 174 ? -4.058 -16.073 30.014 1.00 75.50 174 TRP A N 1
ATOM 1381 C CA . TRP A 1 174 ? -5.244 -16.319 29.190 1.00 75.50 174 TRP A CA 1
ATOM 1382 C C . TRP A 1 174 ? -5.484 -17.804 28.912 1.00 75.50 174 TRP A C 1
ATOM 1384 O O . TRP A 1 174 ? -6.628 -18.244 28.973 1.00 75.50 174 TRP A O 1
ATOM 1394 N N . SER A 1 175 ? -4.434 -18.580 28.630 1.00 77.50 175 SER A N 1
ATOM 1395 C CA . SER A 1 175 ? -4.562 -20.019 28.365 1.00 77.50 175 SER A CA 1
ATOM 1396 C C . SER A 1 175 ? -5.080 -20.778 29.585 1.00 77.50 175 SER A C 1
ATOM 1398 O O . SER A 1 175 ? -5.997 -21.579 29.447 1.00 77.50 175 SER A O 1
ATOM 1400 N N . LEU A 1 176 ? -4.537 -20.487 30.773 1.00 77.25 176 LEU A N 1
ATOM 1401 C CA . LEU A 1 176 ? -4.986 -21.102 32.026 1.00 77.25 176 LEU A CA 1
ATOM 1402 C C . LEU A 1 176 ? -6.439 -20.735 32.335 1.00 77.25 176 LEU A C 1
ATOM 1404 O O . LEU A 1 176 ? -7.233 -21.610 32.654 1.00 77.25 176 LEU A O 1
ATOM 1408 N N . LYS A 1 177 ? -6.820 -19.467 32.134 1.00 80.94 177 LYS A N 1
ATOM 1409 C CA . LYS A 1 177 ? -8.204 -19.030 32.334 1.00 80.94 177 LYS A CA 1
ATOM 1410 C C . LYS A 1 177 ? -9.190 -19.743 31.402 1.00 80.94 177 LYS A C 1
ATOM 1412 O O . LYS A 1 177 ? -10.266 -20.122 31.838 1.00 80.94 177 LYS A O 1
ATOM 1417 N N . MET A 1 178 ? -8.837 -19.933 30.131 1.00 74.25 178 MET A N 1
ATOM 1418 C CA . MET A 1 178 ? -9.696 -20.662 29.189 1.00 74.25 178 MET A CA 1
ATOM 1419 C C . MET A 1 178 ? -9.808 -22.146 29.536 1.00 74.25 178 MET A C 1
ATOM 1421 O O . MET A 1 178 ? -10.864 -22.735 29.331 1.00 74.25 178 MET A O 1
ATOM 1425 N N . GLU A 1 179 ? -8.746 -22.747 30.071 1.00 74.75 179 GLU A N 1
ATOM 1426 C CA . GLU A 1 179 ? -8.783 -24.130 30.543 1.00 74.75 179 GLU A CA 1
ATOM 1427 C C . GLU A 1 179 ? -9.656 -24.279 31.799 1.00 74.75 179 GLU A C 1
ATOM 1429 O O . GLU A 1 179 ? -10.437 -25.227 31.889 1.00 74.75 179 GLU A O 1
ATOM 1434 N N . ASP A 1 180 ? -9.588 -23.318 32.721 1.00 76.50 180 ASP A N 1
ATOM 1435 C CA . ASP A 1 180 ? -10.436 -23.275 33.915 1.00 76.50 180 ASP A CA 1
ATOM 1436 C C . ASP A 1 180 ? -11.909 -23.017 33.559 1.00 76.50 180 ASP A C 1
ATOM 1438 O O . ASP A 1 180 ? -12.784 -23.720 34.060 1.00 76.50 180 ASP A O 1
ATOM 1442 N N . ASP A 1 181 ? -12.196 -22.086 32.640 1.00 69.75 181 ASP A N 1
ATOM 1443 C CA . ASP A 1 181 ? -13.558 -21.797 32.162 1.00 69.75 181 ASP A CA 1
ATOM 1444 C C . ASP A 1 181 ? -14.166 -23.012 31.415 1.00 69.75 181 ASP A C 1
ATOM 1446 O O . ASP A 1 181 ? -15.365 -23.296 31.519 1.00 69.75 181 ASP A O 1
ATOM 1450 N N . LEU A 1 182 ? -13.343 -23.786 30.694 1.00 67.12 182 LEU A N 1
ATOM 1451 C CA . LEU A 1 182 ? -13.758 -25.046 30.063 1.00 67.12 182 LEU A CA 1
ATOM 1452 C C . LEU A 1 182 ? -14.010 -26.158 31.089 1.00 67.12 182 LEU A C 1
ATOM 1454 O O . LEU A 1 182 ? -14.979 -26.900 30.958 1.00 67.12 182 LEU A O 1
ATOM 1458 N N . LYS A 1 183 ? -13.178 -26.274 32.129 1.00 70.31 183 LYS A N 1
ATOM 1459 C CA . LYS A 1 183 ? -13.387 -27.263 33.202 1.00 70.31 183 LYS A CA 1
ATOM 1460 C C . LYS A 1 183 ? -14.598 -26.919 34.069 1.00 70.31 183 LYS A C 1
ATOM 1462 O O . LYS A 1 183 ? -15.330 -27.820 34.460 1.00 70.31 183 LYS A O 1
ATOM 1467 N N . ALA A 1 184 ? -14.845 -25.636 34.318 1.00 64.50 184 ALA A N 1
ATOM 1468 C CA . ALA A 1 184 ? -15.991 -25.161 35.088 1.00 64.50 184 ALA A CA 1
ATOM 1469 C C . ALA A 1 184 ? -17.334 -25.301 34.350 1.00 64.50 184 ALA A C 1
ATOM 1471 O O . ALA A 1 184 ? -18.375 -25.254 34.992 1.00 64.50 184 ALA A O 1
ATOM 1472 N N . SER A 1 185 ? -17.327 -25.473 33.024 1.00 58.06 185 SER A N 1
ATOM 1473 C CA . SER A 1 185 ? -18.539 -25.685 32.215 1.00 58.06 185 SER A CA 1
ATOM 1474 C C . SER A 1 185 ? -18.864 -27.163 31.951 1.00 58.06 185 SER A C 1
ATOM 1476 O O . SER A 1 185 ? -19.872 -27.458 31.308 1.00 58.06 185 SER A O 1
ATOM 1478 N N . LEU A 1 186 ? -18.031 -28.085 32.448 1.00 50.19 186 LEU A N 1
ATOM 1479 C CA . LEU A 1 186 ? -18.187 -29.542 32.323 1.00 50.19 186 LEU A CA 1
ATOM 1480 C C . LEU A 1 186 ? -18.536 -30.245 33.655 1.00 50.19 186 LEU A C 1
ATOM 1482 O O . LEU A 1 186 ? -18.618 -31.474 33.678 1.00 50.19 186 LEU A O 1
ATOM 1486 N N . CYS A 1 187 ? -18.774 -29.481 34.726 1.00 45.06 187 CYS A N 1
ATOM 1487 C CA . CYS A 1 187 ? -19.356 -29.927 35.998 1.00 45.06 187 CYS A CA 1
ATOM 1488 C C . CYS A 1 187 ? -20.727 -29.271 36.198 1.00 45.06 187 CYS A C 1
ATOM 1490 O O . CYS A 1 187 ? -21.590 -29.920 36.828 1.00 45.06 187 CYS A O 1
#

Organism: NCBI:txid200324

Radius of gyration: 25.29 Å; chains: 1; bounding box: 57×52×64 Å

pLDDT: mean 72.11, std 20.8, range [26.7, 97.38]

Sequence (187 aa):
MVQSQDISLAELHTIATNTAKRLCMTKDMKEGLDELYYKFQSNLHKLAIKNCVGPHFYQAHVREATQTRGGTGKTWKNFLKYDPQPKKLFAEFKKHEGRNKVSELWFSKDKLAKILYRNIDYLIGLHLSNADTINISQASGHASTSVSWFPQVNSCALASKVSQQKTLSLVTSWSLKMEDDLKASLC

Foldseek 3Di:
DDDDPDDDPVNVVVVCVVPDPDPDDDPVRVVVVVVVVVVVVVVLVVVCVVVVHDSVVVVVVVVVVVVVVDPPPQLLVLCCVQPVVLVVLPVVDPPVRSVVVSVVVVVPDDPVRSCLSVPPVSSVVSNVVVVVVVVVVVVPDDDDDDDDDDPDDPPPPPPDPPPVVVVVVVVVVVVVVVVVVVVVVVD

Secondary structure (DSSP, 8-state):
--------HHHHHHHHHHH---SS--HHHHHHHHHHHHHHHHHHHHHHHHTT--HHHHHHHHHHHHHHH-TTHHHHHHHHHH-HHHHHHHHHS-HHHHHHHHHHHHHHS-HHHHHHTT-HHHHHHHHHHHHHHHHHHHTTS--------------------S-HHHHHHHHHHHHHHHHHHHHHT--